Protein AF-A0A9Q0YZG1-F1 (afdb_monomer)

Organism: NCBI:txid2511006

Structure (mmCIF, N/CA/C/O backbone):
data_AF-A0A9Q0YZG1-F1
#
_entry.id   AF-A0A9Q0YZG1-F1
#
loop_
_atom_site.group_PDB
_atom_site.id
_atom_site.type_symbol
_atom_site.label_atom_id
_atom_site.label_alt_id
_atom_site.label_comp_id
_atom_site.label_asym_id
_atom_site.label_entity_id
_atom_site.label_seq_id
_atom_site.pdbx_PDB_ins_code
_atom_site.Cartn_x
_atom_site.Cartn_y
_atom_site.Cartn_z
_atom_site.occupancy
_atom_site.B_iso_or_equiv
_atom_site.auth_seq_id
_atom_site.auth_comp_id
_atom_site.auth_asym_id
_atom_site.auth_atom_id
_atom_site.pdbx_PDB_model_num
ATOM 1 N N . MET A 1 1 ? 17.691 15.930 16.586 1.00 39.94 1 MET A N 1
ATOM 2 C CA . MET A 1 1 ? 16.257 15.666 16.371 1.00 39.94 1 MET A CA 1
ATOM 3 C C . MET A 1 1 ? 16.145 14.183 16.119 1.00 39.94 1 MET A C 1
ATOM 5 O O . MET A 1 1 ? 16.926 13.671 15.333 1.00 39.94 1 MET A O 1
ATOM 9 N N . GLU A 1 2 ? 15.319 13.496 16.896 1.00 42.94 2 GLU A N 1
ATOM 10 C CA . GLU A 1 2 ? 15.080 12.061 16.742 1.00 42.94 2 GLU A CA 1
ATOM 11 C C . GLU A 1 2 ? 14.329 11.874 15.414 1.00 42.94 2 GLU A C 1
ATOM 13 O O . GLU A 1 2 ? 13.278 12.487 15.232 1.00 42.94 2 GLU A O 1
ATOM 18 N N . GLU A 1 3 ? 14.907 11.151 14.449 1.00 45.56 3 GLU A N 1
ATOM 19 C CA . GLU A 1 3 ? 14.252 10.898 13.160 1.00 45.56 3 GLU A CA 1
ATOM 20 C C . GLU A 1 3 ? 12.972 10.094 13.395 1.00 45.56 3 GLU A C 1
ATOM 22 O O . GLU A 1 3 ? 12.996 8.941 13.834 1.00 45.56 3 GLU A O 1
ATOM 27 N N . THR A 1 4 ? 11.830 10.717 13.125 1.00 46.53 4 THR A N 1
ATOM 28 C CA . THR A 1 4 ? 10.542 10.034 13.103 1.00 46.53 4 THR A CA 1
ATOM 29 C C . THR A 1 4 ? 10.491 9.144 11.865 1.00 46.53 4 THR A C 1
ATOM 31 O O . THR A 1 4 ? 10.469 9.640 10.745 1.00 46.53 4 THR A O 1
ATOM 34 N N . ASN A 1 5 ? 10.445 7.823 12.058 1.00 69.62 5 ASN A N 1
ATOM 35 C CA . ASN A 1 5 ? 10.325 6.832 10.975 1.00 69.62 5 ASN A CA 1
ATOM 36 C C . ASN A 1 5 ? 8.893 6.743 10.401 1.00 69.62 5 ASN A C 1
ATOM 38 O O . ASN A 1 5 ? 8.464 5.684 9.960 1.00 69.62 5 ASN A O 1
ATOM 42 N N . TYR A 1 6 ? 8.102 7.810 10.497 1.00 71.19 6 TYR A N 1
ATOM 43 C CA . TYR A 1 6 ? 6.744 7.856 9.971 1.00 71.19 6 TYR A CA 1
ATOM 44 C C . TYR A 1 6 ? 6.333 9.296 9.675 1.00 71.19 6 TYR A C 1
ATOM 46 O O . TYR A 1 6 ? 6.839 10.238 10.289 1.00 71.19 6 TYR A O 1
ATOM 54 N N . GLU A 1 7 ? 5.364 9.437 8.777 1.00 76.44 7 GLU A N 1
ATOM 55 C CA . GLU A 1 7 ? 4.726 10.699 8.425 1.00 76.44 7 GLU A CA 1
ATOM 56 C C . GLU A 1 7 ? 3.204 10.571 8.562 1.00 76.44 7 GLU A C 1
ATOM 58 O O . GLU A 1 7 ? 2.612 9.547 8.213 1.00 76.44 7 GLU A O 1
ATOM 63 N N . LEU A 1 8 ? 2.557 11.605 9.109 1.00 80.62 8 LEU A N 1
ATOM 64 C CA . LEU A 1 8 ? 1.102 11.650 9.233 1.00 80.62 8 LEU A CA 1
ATOM 65 C C . LEU A 1 8 ? 0.487 12.276 7.978 1.00 80.62 8 LEU A C 1
ATOM 67 O O . LEU A 1 8 ? 0.411 13.495 7.864 1.00 80.62 8 LEU A O 1
ATOM 71 N N . VAL A 1 9 ? -0.014 11.428 7.079 1.00 82.31 9 VAL A N 1
ATOM 72 C CA . VAL A 1 9 ? -0.595 11.859 5.792 1.00 82.31 9 VAL A CA 1
ATOM 73 C C . VAL A 1 9 ? -2.001 12.460 5.946 1.00 82.31 9 VAL A C 1
ATOM 75 O O . VAL A 1 9 ? -2.381 13.365 5.209 1.00 82.31 9 VAL A O 1
ATOM 78 N N . LEU A 1 10 ? -2.797 11.968 6.902 1.00 82.81 10 LEU A N 1
ATOM 79 C CA . LEU A 1 10 ? -4.159 12.443 7.154 1.00 82.81 10 LEU A CA 1
ATOM 80 C C . LEU A 1 10 ? -4.519 12.306 8.638 1.00 82.81 10 LEU A C 1
ATOM 82 O O . LEU A 1 10 ? -4.366 11.237 9.224 1.00 82.81 10 LEU A O 1
ATOM 86 N N . SER A 1 11 ? -5.059 13.376 9.230 1.00 83.06 11 SER A N 1
ATOM 87 C CA . SER A 1 11 ? -5.549 13.389 10.613 1.00 83.06 11 SER A CA 1
ATOM 88 C C . SER A 1 11 ? -7.062 13.585 10.666 1.00 83.06 11 SER A C 1
ATOM 90 O O . SER A 1 11 ? -7.599 14.536 10.097 1.00 83.06 11 SER A O 1
ATOM 92 N N . CYS A 1 12 ? -7.757 12.689 11.367 1.00 82.25 12 CYS A N 1
ATOM 93 C CA . CYS A 1 12 ? -9.205 12.747 11.588 1.00 82.25 12 CYS A CA 1
ATOM 94 C C . CYS A 1 12 ? -9.503 12.570 13.087 1.00 82.25 12 CYS A C 1
ATOM 96 O O . CYS A 1 12 ? -9.935 11.497 13.507 1.00 82.25 12 CYS A O 1
ATOM 98 N N . PRO A 1 13 ? -9.250 13.595 13.922 1.00 75.38 13 PRO A N 1
ATOM 99 C CA . PRO A 1 13 ? -9.255 13.463 15.383 1.00 75.38 13 PRO A CA 1
ATOM 100 C C . PRO A 1 13 ? -10.625 13.102 15.971 1.00 75.38 13 PRO A C 1
ATOM 102 O O . PRO A 1 13 ? -10.699 12.488 17.030 1.00 75.38 13 PRO A O 1
ATOM 105 N N . THR A 1 14 ? -11.713 13.456 15.286 1.00 78.00 14 THR A N 1
ATOM 106 C CA . THR A 1 14 ? -13.091 13.129 15.687 1.00 78.00 14 THR A CA 1
ATOM 107 C C . THR A 1 14 ? -13.596 11.812 15.093 1.00 78.00 14 THR A C 1
ATOM 109 O O . THR A 1 14 ? -14.757 11.461 15.289 1.00 78.00 14 THR A O 1
ATOM 112 N N . GLY A 1 15 ? -12.752 11.100 14.340 1.00 80.38 15 GLY A N 1
ATOM 113 C CA . GLY A 1 15 ? -13.159 9.969 13.514 1.00 80.38 15 GLY A CA 1
ATOM 114 C C . GLY A 1 15 ? -14.012 10.382 12.309 1.00 80.38 15 GLY A C 1
ATOM 115 O O . GLY A 1 15 ? -14.400 11.541 12.153 1.00 80.38 15 GLY A O 1
ATOM 116 N N . LEU A 1 16 ? -14.288 9.405 11.445 1.00 82.69 16 LEU A N 1
ATOM 117 C CA . LEU A 1 16 ? -15.159 9.544 10.279 1.00 82.69 16 LEU A CA 1
ATOM 118 C C . LEU A 1 16 ? -16.218 8.444 10.304 1.00 82.69 16 LEU A C 1
ATOM 120 O O . LEU A 1 16 ? -15.912 7.276 10.550 1.00 82.69 16 LEU A O 1
ATOM 124 N N . SER A 1 17 ? -17.461 8.810 10.010 1.00 82.25 17 SER A N 1
ATOM 125 C CA . SER A 1 17 ? -18.525 7.846 9.731 1.00 82.25 17 SER A CA 1
ATOM 126 C C . SER A 1 17 ? -18.356 7.228 8.333 1.00 82.25 17 SER A C 1
ATOM 128 O O . SER A 1 17 ? -17.774 7.864 7.450 1.00 82.25 17 SER A O 1
ATOM 130 N N . PRO A 1 18 ? -18.932 6.039 8.064 1.00 81.12 18 PRO A N 1
ATOM 131 C CA . PRO A 1 18 ? -18.906 5.446 6.725 1.00 81.12 18 PRO A CA 1
ATOM 132 C C . PRO A 1 18 ? -19.439 6.383 5.628 1.00 81.12 18 PRO A C 1
ATOM 134 O O . PRO A 1 18 ? -18.951 6.369 4.504 1.00 81.12 18 PRO A O 1
ATOM 137 N N . SER A 1 19 ? -20.428 7.231 5.938 1.00 83.00 19 SER A N 1
ATOM 138 C CA . SER A 1 19 ? -20.981 8.203 4.985 1.00 83.00 19 SER A CA 1
ATOM 139 C C . SER A 1 19 ? -20.029 9.342 4.620 1.00 83.00 19 SER A C 1
ATOM 141 O O . SER A 1 19 ? -20.219 9.951 3.571 1.00 83.00 19 SER A O 1
ATOM 143 N N . GLN A 1 20 ? -19.034 9.615 5.466 1.00 83.69 20 GLN A N 1
ATOM 144 C CA . GLN A 1 20 ? -18.012 10.649 5.275 1.00 83.69 20 GLN A CA 1
ATOM 145 C C . GLN A 1 20 ? -16.774 10.124 4.541 1.00 83.69 20 GLN A C 1
ATOM 147 O O . GLN A 1 20 ? -15.801 10.855 4.380 1.00 83.69 20 GLN A O 1
ATOM 152 N N . VAL A 1 21 ? -16.786 8.859 4.115 1.00 87.00 21 VAL A N 1
ATOM 153 C CA . VAL A 1 21 ? -15.692 8.249 3.363 1.00 87.00 21 VAL A CA 1
ATOM 154 C C . VAL A 1 21 ? -16.221 7.768 2.020 1.00 87.00 21 VAL A C 1
ATOM 156 O O . VAL A 1 21 ? -17.280 7.151 1.906 1.00 87.00 21 VAL A O 1
ATOM 159 N N . SER A 1 22 ? -15.472 8.068 0.972 1.00 89.31 22 SER A N 1
ATOM 160 C CA . SER A 1 22 ? -15.696 7.548 -0.372 1.00 89.31 22 SER A CA 1
ATOM 161 C C . SER A 1 22 ? -14.386 7.053 -0.953 1.00 89.31 22 SER A C 1
ATOM 163 O O . SER A 1 22 ? -13.316 7.424 -0.475 1.00 89.31 22 SER A O 1
ATOM 165 N N . VAL A 1 23 ? -14.482 6.223 -1.981 1.00 90.06 23 VAL A N 1
ATOM 166 C CA . VAL A 1 23 ? -13.331 5.667 -2.681 1.00 90.06 23 VAL A CA 1
ATOM 167 C C . VAL A 1 23 ? -13.497 5.952 -4.167 1.00 90.06 23 VAL A C 1
ATOM 169 O O . VAL A 1 23 ? -14.570 5.704 -4.718 1.00 90.06 23 VAL A O 1
ATOM 172 N N . VAL A 1 24 ? -12.441 6.447 -4.803 1.00 93.81 24 VAL A N 1
ATOM 173 C CA . VAL A 1 24 ? -12.252 6.357 -6.252 1.00 93.81 24 VAL A CA 1
ATOM 174 C C . VAL A 1 24 ? -11.249 5.240 -6.486 1.00 93.81 24 VAL A C 1
ATOM 176 O O . VAL A 1 24 ? -10.141 5.286 -5.960 1.00 93.81 24 VAL A O 1
ATOM 179 N N . PHE A 1 25 ? -11.662 4.226 -7.235 1.00 94.12 25 PHE A N 1
ATOM 180 C CA . PHE A 1 25 ? -10.833 3.081 -7.580 1.00 94.12 25 PHE A CA 1
ATOM 181 C C . PHE A 1 25 ? -10.623 3.082 -9.090 1.00 94.12 25 PHE A C 1
ATOM 183 O O . PHE A 1 25 ? -11.586 2.893 -9.831 1.00 94.12 25 PHE A O 1
ATOM 190 N N . ASP A 1 26 ? -9.405 3.392 -9.531 1.00 94.56 26 ASP A N 1
ATOM 191 C CA . ASP A 1 26 ? -9.121 3.676 -10.939 1.00 94.56 26 ASP A CA 1
ATOM 192 C C . ASP A 1 26 ? -7.664 3.325 -11.309 1.00 94.56 26 ASP A C 1
ATOM 194 O O . ASP A 1 26 ? -6.769 3.530 -10.480 1.00 94.56 26 ASP A O 1
ATOM 198 N N . PRO A 1 27 ? -7.392 2.847 -12.543 1.00 95.44 27 PRO A N 1
ATOM 199 C CA . PRO A 1 27 ? -6.036 2.533 -12.999 1.00 95.44 27 PRO A CA 1
ATOM 200 C C . PRO A 1 27 ? -5.057 3.708 -12.950 1.00 95.44 27 PRO A C 1
ATOM 202 O O . PRO A 1 27 ? -3.850 3.493 -12.876 1.00 95.44 27 PRO A O 1
ATOM 205 N N . SER A 1 28 ? -5.536 4.955 -12.991 1.00 95.31 28 SER A N 1
ATOM 206 C CA . SER A 1 28 ? -4.683 6.146 -12.864 1.00 95.31 28 SER A CA 1
ATOM 207 C C . SER A 1 28 ? -3.967 6.242 -11.513 1.00 95.31 28 SER A C 1
ATOM 209 O O . SER A 1 28 ? -2.971 6.956 -11.404 1.00 95.31 28 SER A O 1
ATOM 211 N N . TYR A 1 29 ? -4.428 5.494 -10.506 1.00 95.06 29 TYR A N 1
ATOM 212 C CA . TYR A 1 29 ? -3.801 5.386 -9.190 1.00 95.06 29 TYR A CA 1
ATOM 213 C C . TYR A 1 29 ? -2.920 4.136 -9.034 1.00 95.06 29 TYR A C 1
ATOM 215 O O . TYR A 1 29 ? -2.393 3.888 -7.942 1.00 95.06 29 TYR A O 1
ATOM 223 N N . ASP A 1 30 ? -2.732 3.347 -10.095 1.00 97.06 30 ASP A N 1
ATOM 224 C CA . ASP A 1 30 ? -1.799 2.220 -10.107 1.00 97.06 30 ASP A CA 1
ATOM 225 C C . ASP A 1 30 ? -0.339 2.704 -10.105 1.00 97.06 30 ASP A C 1
ATOM 227 O O . ASP A 1 30 ? -0.026 3.885 -10.269 1.00 97.06 30 ASP A O 1
ATOM 231 N N . ARG A 1 31 ? 0.589 1.771 -9.876 1.00 96.75 31 ARG A N 1
ATOM 232 C CA . ARG A 1 31 ? 2.025 2.056 -9.942 1.00 96.75 31 ARG A CA 1
ATOM 233 C C . ARG A 1 31 ? 2.437 2.361 -11.383 1.00 96.75 31 ARG A C 1
ATOM 235 O O . ARG A 1 31 ? 2.109 1.608 -12.297 1.00 96.75 31 ARG A O 1
ATOM 242 N N . ILE A 1 32 ? 3.266 3.384 -11.559 1.00 97.56 32 ILE A N 1
ATOM 243 C CA . ILE A 1 32 ? 3.931 3.677 -12.830 1.00 97.56 32 ILE A CA 1
ATOM 244 C C . ILE A 1 32 ? 5.245 2.892 -12.880 1.00 97.56 32 ILE A C 1
ATOM 246 O O . ILE A 1 32 ? 6.077 3.030 -11.985 1.00 97.56 32 ILE A O 1
ATOM 250 N N . ALA A 1 33 ? 5.459 2.083 -13.919 1.00 97.62 33 ALA A N 1
ATOM 251 C CA . ALA A 1 33 ? 6.727 1.371 -14.106 1.00 97.62 33 ALA A CA 1
ATOM 252 C C . ALA A 1 33 ? 7.921 2.342 -14.111 1.00 97.62 33 ALA A C 1
ATOM 254 O O . ALA A 1 33 ? 7.826 3.459 -14.626 1.00 97.62 33 ALA A O 1
ATOM 255 N N . HIS A 1 34 ? 9.034 1.933 -13.508 1.00 97.75 34 HIS A N 1
ATOM 256 C CA . HIS A 1 34 ? 10.232 2.754 -13.472 1.00 97.75 34 HIS A CA 1
ATOM 257 C C . HIS A 1 34 ? 10.877 2.814 -14.875 1.00 97.75 34 HIS A C 1
ATOM 259 O O . HIS A 1 34 ? 10.917 1.795 -15.567 1.00 97.75 34 HIS A O 1
ATOM 265 N N . PRO A 1 35 ? 11.381 3.977 -15.334 1.00 97.25 35 PRO A N 1
ATOM 266 C CA . PRO A 1 35 ? 11.964 4.109 -16.676 1.00 97.25 35 PRO A CA 1
ATOM 267 C C . PRO A 1 35 ? 13.295 3.357 -16.858 1.00 97.25 35 PRO A C 1
ATOM 269 O O . PRO A 1 35 ? 13.635 2.976 -17.976 1.00 97.25 35 PRO A O 1
ATOM 272 N N . ASP A 1 36 ? 14.054 3.147 -15.779 1.00 97.50 36 ASP A N 1
ATOM 273 C CA . ASP A 1 36 ? 15.231 2.267 -15.778 1.00 97.50 36 ASP A CA 1
ATOM 274 C C . ASP A 1 36 ? 14.792 0.795 -15.813 1.00 97.50 36 ASP A C 1
ATOM 276 O O . ASP A 1 36 ? 14.255 0.271 -14.834 1.00 97.50 36 ASP A O 1
ATOM 280 N N . ILE A 1 37 ? 15.043 0.146 -16.952 1.00 97.38 37 ILE A N 1
ATOM 281 C CA . ILE A 1 37 ? 14.668 -1.242 -17.233 1.00 97.38 37 ILE A CA 1
ATOM 282 C C . ILE A 1 37 ? 15.398 -2.224 -16.310 1.00 97.38 37 ILE A C 1
ATOM 284 O O . ILE A 1 37 ? 14.809 -3.228 -15.916 1.00 97.38 37 ILE A O 1
ATOM 288 N N . GLU A 1 38 ? 16.658 -1.964 -15.948 1.00 97.38 38 GLU A N 1
ATOM 289 C CA . GLU A 1 38 ? 17.410 -2.855 -15.057 1.00 97.38 38 GLU A CA 1
ATOM 290 C C . GLU A 1 38 ? 16.817 -2.812 -13.647 1.00 97.38 38 GLU A C 1
ATOM 292 O O . GLU A 1 38 ? 16.583 -3.854 -13.027 1.00 97.38 38 GLU A O 1
ATOM 297 N N . LEU A 1 39 ? 16.485 -1.610 -13.167 1.00 96.88 39 LEU A N 1
ATOM 298 C CA . LEU A 1 39 ? 15.828 -1.443 -11.875 1.00 96.88 39 LEU A CA 1
ATOM 299 C C . LEU A 1 39 ? 14.428 -2.074 -11.865 1.00 96.88 39 LEU A C 1
ATOM 301 O O . LEU A 1 39 ? 14.073 -2.763 -10.909 1.00 96.88 39 LEU A O 1
ATOM 305 N N . GLU A 1 40 ? 13.647 -1.897 -12.927 1.00 97.88 40 GLU A N 1
ATOM 306 C CA . GLU A 1 40 ? 12.314 -2.494 -13.052 1.00 97.88 40 GLU A CA 1
ATOM 307 C C . GLU A 1 40 ? 12.381 -4.034 -13.116 1.00 97.88 40 GLU A C 1
ATOM 309 O O . GLU A 1 40 ? 11.617 -4.723 -12.435 1.00 97.88 40 GLU A O 1
ATOM 314 N N . ASN A 1 41 ? 13.350 -4.596 -13.847 1.00 97.62 41 ASN A N 1
ATOM 315 C CA . ASN A 1 41 ? 13.578 -6.043 -13.909 1.00 97.62 41 ASN A CA 1
ATOM 316 C C . ASN A 1 41 ? 13.967 -6.634 -12.546 1.00 97.62 41 ASN A C 1
ATOM 318 O O . ASN A 1 41 ? 13.565 -7.762 -12.236 1.00 97.62 41 ASN A O 1
ATOM 322 N N . SER A 1 42 ? 14.653 -5.859 -11.695 1.00 97.19 42 SER A N 1
ATOM 323 C CA . SER A 1 42 ? 15.050 -6.298 -10.350 1.00 97.19 42 SER A CA 1
ATOM 324 C C . SER A 1 42 ? 13.865 -6.711 -9.464 1.00 97.19 42 SER A C 1
ATOM 326 O O . SER A 1 42 ? 14.029 -7.551 -8.578 1.00 97.19 42 SER A O 1
ATOM 328 N N . ILE A 1 43 ? 12.649 -6.206 -9.730 1.00 97.12 43 ILE A N 1
ATOM 329 C CA . ILE A 1 43 ? 11.420 -6.622 -9.031 1.00 97.12 43 ILE A CA 1
ATOM 330 C C . ILE A 1 43 ? 11.215 -8.135 -9.177 1.00 97.12 43 ILE A C 1
ATOM 332 O O . ILE A 1 43 ? 10.909 -8.830 -8.204 1.00 97.12 43 ILE A O 1
ATOM 336 N N . SER A 1 44 ? 11.401 -8.648 -10.395 1.00 96.75 44 SER A N 1
ATOM 337 C CA . SER A 1 44 ? 11.253 -10.070 -10.704 1.00 96.75 44 SER A CA 1
ATOM 338 C C . SER A 1 44 ? 12.357 -10.898 -10.064 1.00 96.75 44 SER A C 1
ATOM 340 O O . SER A 1 44 ? 12.075 -11.898 -9.410 1.00 96.75 44 SER A O 1
ATOM 342 N N . GLU A 1 45 ? 13.599 -10.437 -10.183 1.00 96.31 45 GLU A N 1
ATOM 343 C CA . GLU A 1 45 ? 14.771 -11.137 -9.657 1.00 96.31 45 GLU A CA 1
ATOM 344 C C . GLU A 1 45 ? 14.711 -11.294 -8.133 1.00 96.31 45 GLU A C 1
ATOM 346 O O . GLU A 1 45 ? 14.955 -12.381 -7.605 1.00 96.31 45 GLU A O 1
ATOM 351 N N . ILE A 1 46 ? 14.342 -10.231 -7.409 1.00 94.50 46 ILE A N 1
ATOM 352 C CA . ILE A 1 46 ? 14.209 -10.267 -5.947 1.00 94.50 46 ILE A CA 1
ATOM 353 C C . ILE A 1 46 ? 13.089 -11.214 -5.530 1.00 94.50 46 ILE A C 1
ATOM 355 O O . ILE A 1 46 ? 13.257 -11.978 -4.575 1.00 94.50 46 ILE A O 1
ATOM 359 N N . TRP A 1 47 ? 11.950 -11.174 -6.223 1.00 94.25 47 TRP A N 1
ATOM 360 C CA . TRP A 1 47 ? 10.840 -12.075 -5.939 1.00 94.25 47 TRP A CA 1
ATOM 361 C C . TRP A 1 47 ? 11.252 -13.540 -6.097 1.00 94.25 47 TRP A C 1
ATOM 363 O O . TRP A 1 47 ? 11.077 -14.328 -5.165 1.00 94.25 47 TRP A O 1
ATOM 373 N N . ASP A 1 48 ? 11.877 -13.886 -7.223 1.00 94.62 48 ASP A N 1
ATOM 374 C CA . ASP A 1 48 ? 12.302 -15.254 -7.520 1.00 94.62 48 ASP A CA 1
ATOM 375 C C . ASP A 1 48 ? 13.315 -15.759 -6.480 1.00 94.62 48 ASP A C 1
ATOM 377 O O . ASP A 1 48 ? 13.192 -16.877 -5.971 1.00 94.62 48 ASP A O 1
ATOM 381 N N . GLN A 1 49 ? 14.260 -14.909 -6.065 1.00 92.88 49 GLN A N 1
ATOM 382 C CA . GLN A 1 49 ? 15.196 -15.224 -4.982 1.00 92.88 49 GLN A CA 1
ATOM 383 C C . GLN A 1 49 ? 14.496 -15.472 -3.636 1.00 92.88 49 GLN A C 1
ATOM 385 O O . GLN A 1 49 ? 14.942 -16.322 -2.858 1.00 92.88 49 GLN A O 1
ATOM 390 N N . ARG A 1 50 ? 13.424 -14.734 -3.315 1.00 89.12 50 ARG A N 1
ATOM 391 C CA . ARG A 1 50 ? 12.681 -14.929 -2.058 1.00 89.12 50 ARG A CA 1
ATOM 392 C C . ARG A 1 50 ? 11.842 -16.199 -2.077 1.00 89.12 50 ARG A C 1
ATOM 394 O O . ARG A 1 50 ? 11.870 -16.929 -1.088 1.00 89.12 50 ARG A O 1
ATOM 401 N N . VAL A 1 51 ? 11.169 -16.497 -3.187 1.00 89.81 51 VAL A N 1
ATOM 402 C CA . VAL A 1 51 ? 10.381 -17.731 -3.345 1.00 89.81 51 VAL A CA 1
ATOM 403 C C . VAL A 1 51 ? 11.278 -18.970 -3.249 1.00 89.81 51 VAL A C 1
ATOM 405 O O . VAL A 1 51 ? 10.909 -19.937 -2.588 1.00 89.81 51 VAL A O 1
ATOM 408 N N . GLN A 1 52 ? 12.499 -18.926 -3.797 1.00 89.94 52 GLN A N 1
ATOM 409 C CA . GLN A 1 52 ? 13.477 -20.015 -3.642 1.00 89.94 52 GLN A CA 1
ATOM 410 C C . GLN A 1 52 ? 13.872 -20.274 -2.179 1.00 89.94 52 GLN A C 1
ATOM 412 O O . GLN A 1 52 ? 14.132 -21.416 -1.803 1.00 89.94 52 GLN A O 1
ATOM 417 N N . LYS A 1 53 ? 13.922 -19.230 -1.342 1.00 87.69 53 LYS A N 1
ATOM 418 C CA . LYS A 1 53 ? 14.273 -19.341 0.085 1.00 87.69 53 LYS A CA 1
ATOM 419 C C . LYS A 1 53 ? 13.084 -19.706 0.968 1.00 87.69 53 LYS A C 1
ATOM 421 O O . LYS A 1 53 ? 13.284 -20.265 2.043 1.00 87.69 53 LYS A O 1
ATOM 426 N N . ASN A 1 54 ? 11.867 -19.371 0.548 1.00 83.25 54 ASN A N 1
ATOM 427 C CA . ASN A 1 54 ? 10.654 -19.635 1.304 1.00 83.25 54 ASN A CA 1
ATOM 428 C C . ASN A 1 54 ? 9.524 -20.124 0.388 1.00 83.25 54 ASN A C 1
ATOM 430 O O . ASN A 1 54 ? 8.768 -19.330 -0.169 1.00 83.25 54 ASN A O 1
ATOM 434 N N . ALA A 1 55 ? 9.374 -21.447 0.307 1.00 84.19 55 ALA A N 1
ATOM 435 C CA . ALA A 1 55 ? 8.384 -22.101 -0.544 1.00 84.19 55 ALA A CA 1
ATOM 436 C C . ALA A 1 55 ? 6.918 -21.846 -0.136 1.00 84.19 55 ALA A C 1
ATOM 438 O O . ALA A 1 55 ? 6.022 -22.148 -0.917 1.00 84.19 55 ALA A O 1
ATOM 439 N N . SER A 1 56 ? 6.649 -21.310 1.063 1.00 84.19 56 SER A N 1
ATOM 440 C CA . SER A 1 56 ? 5.285 -20.934 1.470 1.00 84.19 56 SER A CA 1
ATOM 441 C C . SER A 1 56 ? 4.890 -19.519 1.038 1.00 84.19 56 SER A C 1
ATOM 443 O O . SER A 1 56 ? 3.751 -19.110 1.252 1.00 84.19 56 SER A O 1
ATOM 445 N N . MET A 1 57 ? 5.813 -18.761 0.439 1.00 83.88 57 MET A N 1
ATOM 446 C CA . MET A 1 57 ? 5.541 -17.420 -0.061 1.00 83.88 57 MET A CA 1
ATOM 447 C C . MET A 1 57 ? 4.689 -17.487 -1.334 1.00 83.88 57 MET A C 1
ATOM 449 O O . MET A 1 57 ? 5.036 -18.177 -2.289 1.00 83.88 57 MET A O 1
ATOM 453 N N . PHE A 1 58 ? 3.593 -16.733 -1.362 1.00 89.12 58 PHE A N 1
ATOM 454 C CA . PHE A 1 58 ? 2.707 -16.606 -2.517 1.00 89.12 58 PHE A CA 1
ATOM 455 C C . PHE A 1 58 ? 2.442 -15.129 -2.817 1.00 89.12 58 PHE A C 1
ATOM 457 O O . PHE A 1 58 ? 2.562 -14.276 -1.937 1.00 89.12 58 PHE A O 1
ATOM 464 N N . ASN A 1 59 ? 2.112 -14.819 -4.071 1.00 93.12 59 ASN A N 1
ATOM 465 C CA . ASN A 1 59 ? 1.706 -13.471 -4.456 1.00 93.12 59 ASN A CA 1
ATOM 466 C C . ASN A 1 59 ? 0.211 -13.272 -4.173 1.00 93.12 59 ASN A C 1
ATOM 468 O O . ASN A 1 59 ? -0.580 -14.181 -4.413 1.00 93.12 59 ASN A O 1
ATOM 472 N N . GLY A 1 60 ? -0.174 -12.081 -3.718 1.00 92.50 60 GLY A N 1
ATOM 473 C CA . GLY A 1 60 ? -1.567 -11.712 -3.466 1.00 92.50 60 GLY A CA 1
ATOM 474 C C . GLY A 1 60 ? -1.813 -10.255 -3.836 1.00 92.50 60 GLY A C 1
ATOM 475 O O . GLY A 1 60 ? -0.954 -9.403 -3.591 1.00 92.50 60 GLY A O 1
ATOM 476 N N . LYS A 1 61 ? -2.974 -9.967 -4.433 1.00 94.75 61 LYS A N 1
ATOM 477 C CA . LYS A 1 61 ? -3.357 -8.603 -4.823 1.00 94.75 61 LYS A CA 1
ATOM 478 C C . LYS A 1 61 ? -3.638 -7.744 -3.601 1.00 94.75 61 LYS A C 1
ATOM 480 O O . LYS A 1 61 ? -4.147 -8.227 -2.592 1.00 94.75 61 LYS A O 1
ATOM 485 N N . LYS A 1 62 ? -3.345 -6.454 -3.719 1.00 94.62 62 LYS A N 1
ATOM 486 C CA . LYS A 1 62 ? -3.533 -5.446 -2.676 1.00 94.62 62 LYS A CA 1
ATOM 487 C C . LYS A 1 62 ? -4.068 -4.162 -3.298 1.00 94.62 62 LYS A C 1
ATOM 489 O O . LYS A 1 62 ? -3.830 -3.884 -4.473 1.00 94.62 62 LYS A O 1
ATOM 494 N N . PHE A 1 63 ? -4.773 -3.368 -2.504 1.00 95.00 63 PHE A N 1
ATOM 495 C CA . PHE A 1 63 ? -5.069 -1.991 -2.888 1.00 95.00 63 PHE A CA 1
ATOM 496 C C . PHE A 1 63 ? -3.788 -1.166 -2.816 1.00 95.00 63 PHE A C 1
ATOM 498 O O . PHE A 1 63 ? -3.058 -1.262 -1.832 1.00 95.00 63 PHE A O 1
ATOM 505 N N . ARG A 1 64 ? -3.517 -0.353 -3.833 1.00 95.06 64 ARG A N 1
ATOM 506 C CA . ARG A 1 64 ? -2.467 0.667 -3.797 1.00 95.06 64 ARG A CA 1
ATOM 507 C C . ARG A 1 64 ? -3.055 1.961 -3.260 1.00 95.06 64 ARG A C 1
ATOM 509 O O . ARG A 1 64 ? -4.099 2.397 -3.737 1.00 95.06 64 ARG A O 1
ATOM 516 N N . TYR A 1 65 ? -2.384 2.596 -2.308 1.00 93.38 65 TYR A N 1
ATOM 517 C CA . TYR A 1 65 ? -2.746 3.946 -1.895 1.00 93.38 65 TYR A CA 1
ATOM 518 C C . TYR A 1 65 ? -2.265 4.959 -2.943 1.00 93.38 65 TYR A C 1
ATOM 520 O O . TYR A 1 65 ? -1.064 5.145 -3.128 1.00 93.38 65 TYR A O 1
ATOM 528 N N . GLY A 1 66 ? -3.211 5.593 -3.635 1.00 89.81 66 GLY A N 1
ATOM 529 C CA . GLY A 1 66 ? -2.977 6.620 -4.654 1.00 89.81 66 GLY A CA 1
ATOM 530 C C . GLY A 1 66 ? -3.280 8.043 -4.183 1.00 89.81 66 GLY A C 1
ATOM 531 O O . GLY A 1 66 ? -3.322 8.954 -5.004 1.00 89.81 66 GLY A O 1
ATOM 532 N N . GLY A 1 67 ? -3.509 8.237 -2.881 1.00 89.50 67 GLY A N 1
ATOM 533 C CA . GLY A 1 67 ? -3.753 9.541 -2.270 1.00 89.50 67 GLY A CA 1
ATOM 534 C C . GLY A 1 67 ? -5.166 9.729 -1.747 1.00 89.50 67 GLY A C 1
ATOM 535 O O . GLY A 1 67 ? -5.928 8.777 -1.562 1.00 89.50 67 GLY A O 1
ATOM 536 N N . HIS A 1 68 ? -5.504 10.978 -1.445 1.00 91.00 68 HIS A N 1
ATOM 537 C CA . HIS A 1 68 ? -6.826 11.338 -0.959 1.00 91.00 68 HIS A CA 1
ATOM 538 C C . HIS A 1 68 ? -7.172 12.796 -1.274 1.00 91.00 68 HIS A C 1
ATOM 540 O O . HIS A 1 68 ? -6.291 13.627 -1.477 1.00 91.00 68 HIS A O 1
ATOM 546 N N . THR A 1 69 ? -8.465 13.106 -1.254 1.00 90.94 69 THR A N 1
ATOM 547 C CA . THR A 1 69 ? -8.995 14.471 -1.323 1.00 90.94 69 THR A CA 1
ATOM 548 C C . THR A 1 69 ? -9.863 14.751 -0.104 1.00 90.94 69 THR A C 1
ATOM 550 O O . THR A 1 69 ? -10.663 13.909 0.311 1.00 90.94 69 THR A O 1
ATOM 553 N N . LEU A 1 70 ? -9.730 15.955 0.453 1.00 87.88 70 LEU A N 1
ATOM 554 C CA . LEU A 1 70 ? -10.577 16.454 1.532 1.00 87.88 70 LEU A CA 1
ATOM 555 C C . LEU A 1 70 ? -11.625 17.413 0.976 1.00 87.88 70 LEU A C 1
ATOM 557 O O . LEU A 1 70 ? -11.297 18.488 0.476 1.00 87.88 70 LEU A O 1
ATOM 561 N N . CYS A 1 71 ? -12.896 17.048 1.110 1.00 81.06 71 CYS A N 1
ATOM 562 C CA . CYS A 1 71 ? -14.015 17.921 0.790 1.00 81.06 71 CYS A CA 1
ATOM 563 C C . CYS A 1 71 ? -14.595 18.480 2.092 1.00 81.06 71 CYS A C 1
ATOM 565 O O . CYS A 1 71 ? -15.017 17.727 2.971 1.00 81.06 71 CYS A O 1
ATOM 567 N N . LYS A 1 72 ? -14.640 19.808 2.212 1.00 75.56 72 LYS A N 1
ATOM 568 C CA . LYS A 1 72 ? -15.414 20.489 3.256 1.00 75.56 72 LYS A CA 1
ATOM 569 C C . LYS A 1 72 ? -16.783 20.821 2.685 1.00 75.56 72 LYS A C 1
ATOM 571 O O . LYS A 1 72 ? -16.859 21.434 1.620 1.00 75.56 72 LYS A O 1
ATOM 576 N N . ARG A 1 73 ? -17.860 20.420 3.360 1.00 62.84 73 ARG A N 1
ATOM 577 C CA . ARG A 1 73 ? -19.196 20.890 2.984 1.00 62.84 73 ARG A CA 1
ATOM 578 C C . ARG A 1 73 ? -19.351 22.334 3.460 1.00 62.84 73 ARG A C 1
ATOM 580 O O . ARG A 1 73 ? -19.098 22.626 4.625 1.00 62.84 73 ARG A O 1
ATOM 587 N N . ASP A 1 74 ? -19.722 23.231 2.552 1.00 57.72 74 ASP A N 1
ATOM 588 C CA . ASP A 1 74 ? -19.842 24.657 2.861 1.00 57.72 74 ASP A CA 1
ATOM 589 C C . ASP A 1 74 ? -20.835 24.890 4.015 1.00 57.72 74 ASP A C 1
ATOM 591 O O . ASP A 1 74 ? -21.983 24.444 3.960 1.00 57.72 74 ASP A O 1
ATOM 595 N N . GLY A 1 75 ? -20.384 25.587 5.063 1.00 55.81 75 GLY A N 1
ATOM 596 C CA . GLY A 1 75 ? -21.235 26.104 6.142 1.00 55.81 75 GLY A CA 1
ATOM 597 C C . GLY A 1 75 ? -21.179 25.397 7.505 1.00 55.81 75 GLY A C 1
ATOM 598 O O . GLY A 1 75 ? -21.709 25.959 8.463 1.00 55.81 75 GLY A O 1
ATOM 599 N N . SER A 1 76 ? -20.521 24.240 7.659 1.00 55.09 76 SER A N 1
ATOM 600 C CA . SER A 1 76 ? -20.322 23.602 8.975 1.00 55.09 76 SER A CA 1
ATOM 601 C C . SER A 1 76 ? -18.846 23.255 9.216 1.00 55.09 76 SER A C 1
ATOM 603 O O . SER A 1 76 ? -18.161 22.697 8.366 1.00 55.09 76 SER A O 1
ATOM 605 N N . GLN A 1 77 ? -18.323 23.587 10.401 1.00 55.25 77 GLN A N 1
ATOM 606 C CA . GLN A 1 77 ? -16.941 23.274 10.813 1.00 55.25 77 GLN A CA 1
ATOM 607 C C . GLN A 1 77 ? -16.720 21.769 11.098 1.00 55.25 77 GLN A C 1
ATOM 609 O O . GLN A 1 77 ? -15.640 21.387 11.541 1.00 55.25 77 GLN A O 1
ATOM 614 N N . GLN A 1 78 ? -17.736 20.918 10.898 1.00 55.75 78 GLN A N 1
ATOM 615 C CA . GLN A 1 78 ? -17.751 19.521 11.354 1.00 55.75 78 GLN A CA 1
ATOM 616 C C . GLN A 1 78 ? -18.041 18.480 10.262 1.00 55.75 78 GLN A C 1
ATOM 618 O O . GLN A 1 78 ? -17.851 17.293 10.521 1.00 55.75 78 GLN A O 1
ATOM 623 N N . ASP A 1 79 ? -18.401 18.876 9.037 1.00 67.25 79 ASP A N 1
ATOM 624 C CA . ASP A 1 79 ? -18.660 17.924 7.948 1.00 67.25 79 ASP A CA 1
ATOM 625 C C . ASP A 1 79 ? -17.466 17.817 6.992 1.00 67.25 79 ASP A C 1
ATOM 627 O O . ASP A 1 79 ? -17.448 18.384 5.893 1.00 67.25 79 ASP A O 1
ATOM 631 N N . PHE A 1 80 ? -16.450 17.067 7.424 1.00 77.69 80 PHE A N 1
ATOM 632 C CA . PHE A 1 80 ? -15.356 16.631 6.560 1.00 77.69 80 PHE A CA 1
ATOM 633 C C . PH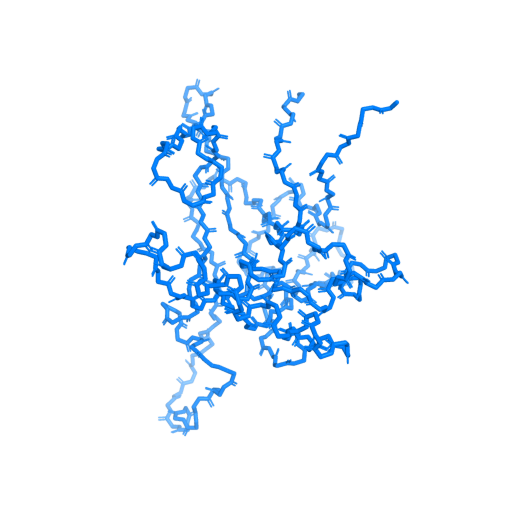E A 1 80 ? -15.747 15.348 5.831 1.00 77.69 80 PHE A C 1
ATOM 635 O O . PHE A 1 80 ? -16.237 14.399 6.444 1.00 77.69 80 PHE A O 1
ATOM 642 N N . HIS A 1 81 ? -15.505 15.321 4.524 1.00 86.25 81 HIS A N 1
ATOM 643 C CA . HIS A 1 81 ? -15.642 14.134 3.692 1.00 86.25 81 HIS A CA 1
ATOM 644 C C . HIS A 1 81 ? -14.288 13.790 3.078 1.00 86.25 81 HIS A C 1
ATOM 646 O O . HIS A 1 81 ? -13.630 14.651 2.491 1.00 86.25 81 HIS A O 1
ATOM 652 N N . VAL A 1 82 ? -13.872 12.534 3.216 1.00 87.62 82 VAL A N 1
ATOM 653 C CA . VAL A 1 82 ? -12.605 12.023 2.694 1.00 87.62 82 VAL A CA 1
ATOM 654 C C . VAL A 1 82 ? -12.879 11.147 1.484 1.00 87.62 82 VAL A C 1
ATOM 656 O O . VAL A 1 82 ? -13.634 10.175 1.541 1.00 87.62 82 VAL A O 1
ATOM 659 N N . CYS A 1 83 ? -12.243 11.480 0.370 1.00 91.31 83 CYS A N 1
ATOM 660 C CA . CYS A 1 83 ? -12.207 10.632 -0.807 1.00 91.31 83 CYS A CA 1
ATOM 661 C C . CYS A 1 83 ? -10.840 9.958 -0.889 1.00 91.31 83 CYS A C 1
ATOM 663 O O . CYS A 1 83 ? -9.841 10.647 -1.061 1.00 91.31 83 CYS A O 1
ATOM 665 N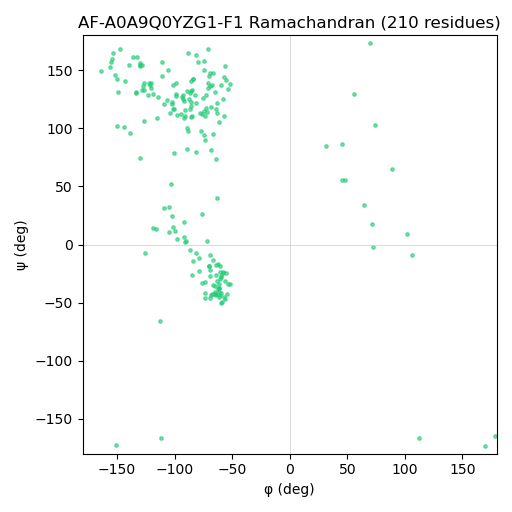 N . LEU A 1 84 ? -10.781 8.639 -0.721 1.00 91.06 84 LEU A N 1
ATOM 666 C CA . LEU A 1 84 ? -9.559 7.857 -0.894 1.00 91.06 84 LEU A CA 1
ATOM 667 C C . LEU A 1 84 ? -9.399 7.490 -2.366 1.00 91.06 84 LEU A C 1
ATOM 669 O O . LEU A 1 84 ? -10.338 7.002 -2.990 1.00 91.06 84 LEU A O 1
ATOM 673 N N . HIS A 1 85 ? -8.209 7.696 -2.909 1.00 93.44 85 HIS A N 1
ATOM 674 C CA . HIS A 1 85 ? -7.866 7.304 -4.266 1.00 93.44 85 HIS A CA 1
ATOM 675 C C . HIS A 1 85 ? -7.071 6.005 -4.207 1.00 93.44 85 HIS A C 1
ATOM 677 O O . HIS A 1 85 ? -5.998 5.962 -3.602 1.00 93.44 85 HIS A O 1
ATOM 683 N N . LEU A 1 86 ? -7.608 4.936 -4.786 1.00 94.00 86 LEU A N 1
ATOM 684 C CA . LEU A 1 86 ? -7.028 3.602 -4.715 1.00 94.00 86 LEU A CA 1
ATOM 685 C C . LEU A 1 86 ? -6.727 3.064 -6.112 1.00 94.00 86 LEU A C 1
ATOM 687 O O . LEU A 1 86 ? -7.542 3.173 -7.025 1.00 94.00 86 LEU A O 1
ATOM 691 N N . GLY A 1 87 ? -5.564 2.438 -6.238 1.00 96.12 87 GLY A N 1
ATOM 692 C CA . GLY A 1 87 ? -5.195 1.606 -7.377 1.00 96.12 87 GLY A CA 1
ATOM 693 C C . GLY A 1 87 ? -5.092 0.135 -6.978 1.00 96.12 87 GLY A C 1
ATOM 694 O O . GLY A 1 87 ? -5.481 -0.275 -5.877 1.00 96.12 87 GLY A O 1
ATOM 695 N N . LEU A 1 88 ? -4.494 -0.659 -7.853 1.00 96.94 88 LEU A N 1
ATOM 696 C CA . LEU A 1 88 ? -4.107 -2.041 -7.629 1.00 96.94 88 LEU A CA 1
ATOM 697 C C . LEU A 1 88 ? -2.590 -2.189 -7.563 1.00 96.94 88 LEU A C 1
ATOM 699 O O . LEU A 1 88 ? -1.813 -1.533 -8.258 1.00 96.94 88 LEU A O 1
ATOM 703 N N . THR A 1 89 ? -2.167 -3.112 -6.713 1.00 96.56 89 THR A N 1
ATOM 704 C CA . THR A 1 89 ? -0.801 -3.616 -6.655 1.00 96.56 89 THR A CA 1
ATOM 705 C C . THR A 1 89 ? -0.821 -5.058 -6.150 1.00 96.56 89 THR A C 1
ATOM 707 O O . THR A 1 89 ? -1.883 -5.672 -6.017 1.00 96.56 89 THR A O 1
ATOM 710 N N . ASP A 1 90 ? 0.343 -5.631 -5.880 1.00 95.62 90 ASP A N 1
ATOM 711 C CA . ASP A 1 90 ? 0.457 -6.971 -5.333 1.00 95.62 90 ASP A CA 1
ATOM 712 C C . ASP A 1 90 ? 1.677 -7.122 -4.418 1.00 95.62 90 ASP A C 1
ATOM 714 O O . ASP A 1 90 ? 2.558 -6.259 -4.331 1.00 95.62 90 ASP A O 1
ATOM 718 N N . TYR A 1 91 ? 1.699 -8.238 -3.694 1.00 92.75 91 TYR A N 1
ATOM 719 C CA . TYR A 1 91 ? 2.754 -8.546 -2.739 1.00 92.75 91 TYR A CA 1
ATOM 720 C C . TYR A 1 91 ? 4.131 -8.655 -3.402 1.00 92.75 91 TYR A C 1
ATOM 722 O O . TYR A 1 91 ? 5.134 -8.195 -2.855 1.00 92.75 91 TYR A O 1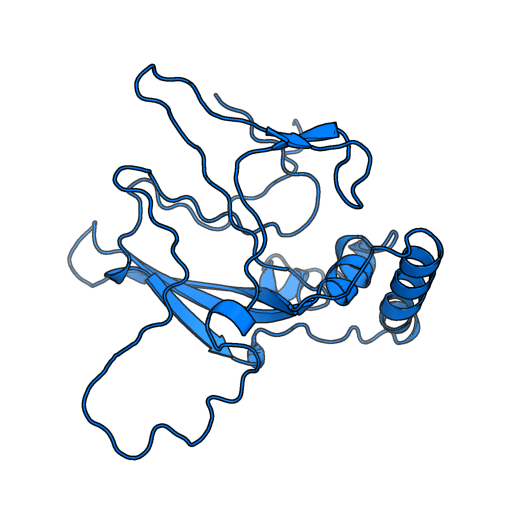
ATOM 730 N N . ARG A 1 92 ? 4.179 -9.212 -4.614 1.00 95.25 92 ARG A N 1
ATOM 731 C CA . ARG A 1 92 ? 5.395 -9.320 -5.419 1.00 95.25 92 ARG A CA 1
ATOM 732 C C . ARG A 1 92 ? 6.010 -7.957 -5.711 1.00 95.25 92 ARG A C 1
ATOM 734 O O . ARG A 1 92 ? 7.207 -7.770 -5.498 1.00 95.25 92 ARG A O 1
ATOM 741 N N . THR A 1 93 ? 5.204 -7.008 -6.172 1.00 96.25 93 THR A N 1
ATOM 742 C CA . THR A 1 93 ? 5.654 -5.648 -6.471 1.00 96.25 93 THR A CA 1
ATOM 743 C C . THR A 1 93 ? 6.131 -4.967 -5.197 1.00 96.25 93 THR A C 1
ATOM 745 O O . THR A 1 93 ? 7.21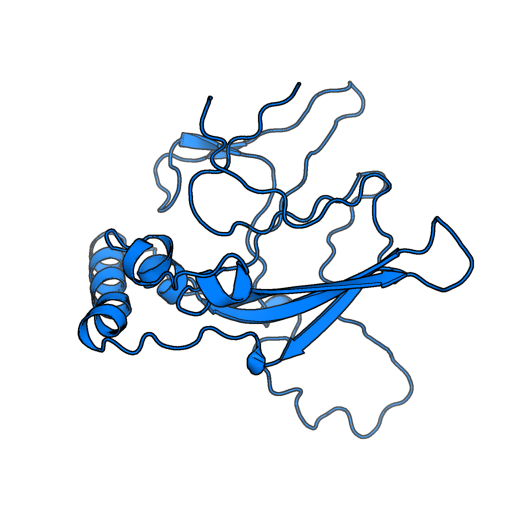1 -4.392 -5.198 1.00 96.25 93 THR A O 1
ATOM 748 N N . PHE A 1 94 ? 5.407 -5.102 -4.081 1.00 94.38 94 PHE A N 1
ATOM 749 C CA . PHE A 1 94 ? 5.838 -4.565 -2.786 1.00 94.38 94 PHE A CA 1
ATOM 750 C C . PHE A 1 94 ? 7.215 -5.088 -2.356 1.00 94.38 94 PHE A C 1
ATOM 752 O O . PHE A 1 94 ? 8.096 -4.306 -1.989 1.00 94.38 94 PHE A O 1
ATOM 759 N N . VAL A 1 95 ? 7.430 -6.399 -2.464 1.00 91.44 95 VAL A N 1
ATOM 760 C CA . VAL A 1 95 ? 8.721 -7.037 -2.185 1.00 91.44 95 VAL A CA 1
ATOM 761 C C . VAL A 1 95 ? 9.830 -6.492 -3.092 1.00 91.44 95 VAL A C 1
ATOM 763 O O . VAL A 1 95 ? 10.940 -6.255 -2.614 1.00 91.44 95 VAL A O 1
ATOM 766 N N . GLY A 1 96 ? 9.537 -6.298 -4.377 1.00 94.31 96 GLY A N 1
ATOM 767 C CA . GLY A 1 96 ? 10.504 -5.858 -5.380 1.00 94.31 96 GLY A CA 1
ATOM 768 C C . GLY A 1 96 ? 10.728 -4.346 -5.465 1.00 94.31 96 GLY A C 1
ATOM 769 O O . GLY A 1 96 ? 11.721 -3.941 -6.062 1.00 94.31 96 GLY A O 1
ATOM 770 N N . THR A 1 97 ? 9.868 -3.515 -4.865 1.00 93.00 97 THR A N 1
ATOM 771 C CA . THR A 1 97 ? 10.034 -2.050 -4.819 1.00 93.00 97 THR A CA 1
ATOM 772 C C . THR A 1 97 ? 10.295 -1.550 -3.402 1.00 93.00 97 THR A C 1
ATOM 774 O O . THR A 1 97 ? 11.386 -1.079 -3.105 1.00 93.00 97 THR A O 1
ATOM 777 N N . ASN A 1 98 ? 9.327 -1.681 -2.492 1.00 91.88 98 ASN A N 1
ATOM 778 C CA . ASN A 1 98 ? 9.378 -1.079 -1.155 1.00 91.88 98 ASN A CA 1
ATOM 779 C C . ASN A 1 98 ? 10.358 -1.813 -0.230 1.00 91.88 98 ASN A C 1
ATOM 781 O O . ASN A 1 98 ? 10.981 -1.194 0.626 1.00 91.88 98 ASN A O 1
ATOM 785 N N . LEU A 1 99 ? 10.510 -3.132 -0.404 1.00 89.06 99 LEU A N 1
ATOM 786 C CA . LEU A 1 99 ? 11.486 -3.942 0.337 1.00 89.06 99 LEU A CA 1
ATOM 787 C C . LEU A 1 99 ? 12.766 -4.232 -0.463 1.00 89.06 99 LEU A C 1
ATOM 789 O O . LEU A 1 99 ? 13.559 -5.093 -0.060 1.00 89.06 99 LEU A O 1
ATOM 793 N N . ASN A 1 100 ? 12.960 -3.551 -1.594 1.00 89.50 100 ASN A N 1
ATOM 794 C CA . ASN A 1 100 ? 14.169 -3.666 -2.396 1.00 89.50 100 ASN A CA 1
ATOM 795 C C . ASN A 1 100 ? 15.352 -3.032 -1.638 1.00 89.50 100 ASN A C 1
ATOM 797 O O . ASN A 1 100 ? 15.209 -1.932 -1.109 1.00 89.50 100 ASN A O 1
ATOM 801 N N . PRO A 1 101 ? 16.545 -3.651 -1.593 1.00 89.31 101 PRO A N 1
ATOM 802 C CA . PRO A 1 101 ? 17.737 -2.994 -1.049 1.00 89.31 101 PRO A CA 1
ATOM 803 C C . PRO A 1 101 ? 18.068 -1.649 -1.716 1.00 89.31 101 PRO A C 1
ATOM 805 O O . PRO A 1 101 ? 18.703 -0.801 -1.100 1.00 89.31 101 PRO A O 1
ATOM 808 N N . LEU A 1 102 ? 17.624 -1.451 -2.960 1.00 92.81 102 LEU A N 1
ATOM 809 C CA . LEU A 1 102 ? 17.747 -0.221 -3.740 1.00 92.81 102 LEU A CA 1
ATOM 810 C C . LEU A 1 102 ? 16.434 0.583 -3.792 1.00 92.81 102 LEU A C 1
ATOM 812 O O . LEU A 1 102 ? 16.231 1.334 -4.742 1.00 92.81 102 LEU A O 1
ATOM 816 N N . TRP A 1 103 ? 15.532 0.424 -2.814 1.00 90.25 103 TRP A N 1
ATOM 817 C CA . TRP A 1 103 ? 14.199 1.053 -2.811 1.00 90.25 103 TRP A CA 1
ATOM 818 C C . TRP A 1 103 ? 14.237 2.572 -3.048 1.00 90.25 103 TRP A C 1
ATOM 820 O O . TRP A 1 103 ? 13.364 3.103 -3.726 1.00 90.25 103 TRP A O 1
ATOM 830 N N . GLU A 1 104 ? 15.273 3.263 -2.563 1.00 91.12 104 GLU A N 1
ATOM 831 C CA . GLU A 1 104 ? 15.456 4.709 -2.748 1.00 91.12 104 GLU A CA 1
ATOM 832 C C . GLU A 1 104 ? 15.561 5.107 -4.224 1.00 91.12 104 GLU A C 1
ATOM 834 O O . GLU A 1 104 ? 15.133 6.194 -4.599 1.00 91.12 104 GLU A O 1
ATOM 839 N N . LYS A 1 105 ? 16.070 4.218 -5.089 1.00 94.69 105 LYS A N 1
ATOM 840 C CA . LYS A 1 105 ? 16.156 4.471 -6.534 1.00 94.69 105 LYS A CA 1
ATOM 841 C C . LYS A 1 105 ? 14.794 4.482 -7.223 1.00 94.69 105 LYS A C 1
ATOM 843 O O . LYS A 1 105 ? 14.695 5.008 -8.320 1.00 94.69 105 LYS A O 1
ATOM 848 N N . PHE A 1 106 ? 13.762 3.915 -6.598 1.00 91.56 106 PHE A N 1
ATOM 849 C CA . PHE A 1 106 ? 12.390 4.010 -7.097 1.00 91.56 106 PHE A CA 1
ATOM 850 C C . PHE A 1 106 ? 11.724 5.340 -6.718 1.00 91.56 106 PHE A C 1
ATOM 852 O O . PHE A 1 106 ? 10.605 5.601 -7.159 1.00 91.56 106 PHE A O 1
ATOM 859 N N . LEU A 1 107 ? 12.362 6.174 -5.889 1.00 92.00 107 LEU A N 1
ATOM 860 C CA . LEU A 1 107 ? 11.800 7.464 -5.512 1.00 92.00 107 LEU A CA 1
ATOM 861 C C . LEU A 1 107 ? 12.112 8.538 -6.552 1.00 92.00 107 LEU A C 1
ATOM 863 O O . LEU A 1 107 ? 13.215 8.620 -7.089 1.00 92.00 107 LEU A O 1
ATOM 867 N N . VAL A 1 108 ? 11.140 9.417 -6.769 1.00 91.38 108 VAL A N 1
ATOM 868 C CA . VAL A 1 108 ? 11.305 10.644 -7.557 1.00 91.38 108 VAL A CA 1
ATOM 869 C C . VAL A 1 108 ? 11.516 11.821 -6.603 1.00 91.38 108 VAL A C 1
ATOM 871 O O . VAL A 1 108 ? 10.828 11.886 -5.584 1.00 91.38 108 VAL A O 1
ATOM 874 N N . PRO A 1 109 ? 12.421 12.775 -6.892 1.00 91.50 109 PRO A N 1
ATOM 875 C CA . PRO A 1 109 ? 12.583 13.971 -6.069 1.00 91.50 109 PRO A CA 1
ATOM 876 C C . PRO A 1 109 ? 11.332 14.860 -6.162 1.00 91.50 109 PRO A C 1
ATOM 878 O O . PRO A 1 109 ? 11.183 15.656 -7.087 1.00 91.50 109 PRO A O 1
ATOM 881 N N . SER A 1 110 ? 10.422 14.689 -5.206 1.00 89.19 110 SER A N 1
ATOM 882 C CA . SER A 1 110 ? 9.161 15.415 -5.080 1.00 89.19 110 SER A CA 1
ATOM 883 C C . SER A 1 110 ? 8.780 15.523 -3.607 1.00 89.19 110 SER A C 1
ATOM 885 O O . SER A 1 110 ? 8.959 14.563 -2.864 1.00 89.19 110 SER A O 1
ATOM 887 N N . GLU A 1 111 ? 8.219 16.663 -3.208 1.00 84.75 111 GLU A N 1
ATOM 888 C CA . GLU A 1 111 ? 7.595 16.844 -1.886 1.00 84.75 111 GLU A CA 1
ATOM 889 C C . GLU A 1 111 ? 6.190 16.221 -1.829 1.00 84.75 111 GLU A C 1
ATOM 891 O O . GLU A 1 111 ? 5.686 15.900 -0.761 1.00 84.75 111 GLU A O 1
ATOM 896 N N . ASP A 1 112 ? 5.542 16.040 -2.985 1.00 84.12 112 ASP A N 1
ATOM 897 C CA . ASP A 1 112 ? 4.300 15.275 -3.076 1.00 84.12 112 ASP A CA 1
ATOM 898 C C . ASP A 1 112 ? 4.626 13.780 -3.034 1.00 84.12 112 ASP A C 1
ATOM 900 O O . ASP A 1 112 ? 5.228 13.244 -3.974 1.00 84.12 112 ASP A O 1
ATOM 904 N N . ASP A 1 113 ? 4.207 13.118 -1.957 1.00 81.81 113 ASP A N 1
ATOM 905 C CA . ASP A 1 113 ? 4.402 11.692 -1.711 1.00 81.81 113 ASP A CA 1
ATOM 906 C C . ASP A 1 113 ? 3.849 10.783 -2.805 1.00 81.81 113 ASP A C 1
ATOM 908 O O . ASP A 1 113 ? 4.419 9.720 -3.076 1.00 81.81 113 ASP A O 1
ATOM 912 N N . LEU A 1 114 ? 2.766 11.192 -3.467 1.00 82.38 114 LEU A N 1
ATOM 913 C CA . LEU A 1 114 ? 2.145 10.410 -4.532 1.00 82.38 114 LEU A CA 1
ATOM 914 C C . LEU A 1 114 ? 3.062 10.335 -5.746 1.00 82.38 114 LEU A C 1
ATOM 916 O O . LEU A 1 114 ? 3.241 9.261 -6.323 1.00 82.38 114 LEU A O 1
ATOM 920 N N . ILE A 1 115 ? 3.683 11.466 -6.083 1.00 87.75 115 ILE A N 1
ATOM 921 C CA . ILE A 1 115 ? 4.669 11.575 -7.160 1.00 87.75 115 ILE A CA 1
ATOM 922 C C . ILE A 1 115 ? 5.979 10.920 -6.723 1.00 87.75 115 ILE A C 1
ATOM 924 O O . ILE A 1 115 ? 6.547 10.115 -7.461 1.00 87.75 115 ILE A O 1
ATOM 928 N N . ARG A 1 116 ? 6.438 11.206 -5.499 1.00 87.75 116 ARG A N 1
ATOM 929 C CA . ARG A 1 116 ? 7.674 10.655 -4.928 1.00 87.75 116 ARG A CA 1
ATOM 930 C C . ARG A 1 116 ? 7.674 9.133 -4.968 1.00 87.75 116 ARG A C 1
ATOM 932 O O . ARG A 1 116 ? 8.678 8.535 -5.340 1.00 87.75 116 ARG A O 1
ATOM 939 N N . CYS A 1 117 ? 6.543 8.512 -4.639 1.00 91.44 117 CYS A N 1
ATOM 940 C CA . CYS A 1 117 ? 6.390 7.063 -4.548 1.00 91.44 117 CYS A CA 1
ATOM 941 C C . CYS A 1 117 ? 5.701 6.434 -5.775 1.00 91.44 117 CYS A C 1
ATOM 943 O O . CYS A 1 117 ? 5.275 5.272 -5.707 1.00 91.44 117 CYS A O 1
ATOM 945 N N . GLN A 1 118 ? 5.589 7.150 -6.901 1.00 92.25 118 GLN A N 1
ATOM 946 C CA . GLN A 1 118 ? 4.842 6.692 -8.082 1.00 92.25 118 GLN A CA 1
ATOM 947 C C . GLN A 1 118 ? 5.364 5.370 -8.673 1.00 92.25 118 GLN A C 1
ATOM 949 O O . GLN A 1 118 ? 4.578 4.595 -9.220 1.00 92.25 118 GLN A O 1
ATOM 954 N N . HIS A 1 119 ? 6.662 5.074 -8.507 1.00 96.12 119 HIS A N 1
ATOM 955 C CA . HIS A 1 119 ? 7.288 3.832 -8.981 1.00 96.12 119 HIS A CA 1
ATOM 956 C C . HIS A 1 119 ? 7.305 2.698 -7.952 1.00 96.12 119 HIS A C 1
ATOM 958 O O . HIS A 1 119 ? 7.881 1.640 -8.208 1.00 96.12 119 HIS A O 1
ATOM 964 N N . THR A 1 120 ? 6.651 2.878 -6.804 1.00 95.06 120 THR A N 1
ATOM 965 C CA . THR A 1 120 ? 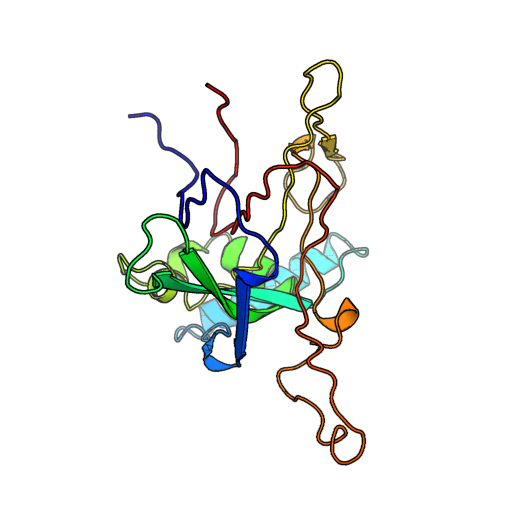6.572 1.867 -5.742 1.00 95.06 120 THR A CA 1
ATOM 966 C C . THR A 1 120 ? 5.154 1.305 -5.591 1.00 95.06 120 THR A C 1
ATOM 968 O O . THR A 1 120 ? 4.162 1.922 -5.994 1.00 95.06 120 THR A O 1
ATOM 971 N N . SER A 1 121 ? 5.055 0.097 -5.030 1.00 93.44 121 SER A N 1
ATOM 972 C CA . SER A 1 121 ? 3.792 -0.622 -4.827 1.00 93.44 121 SER A CA 1
ATOM 973 C C . SER A 1 121 ? 2.811 0.127 -3.925 1.00 93.44 121 SER A C 1
ATOM 975 O O . SER A 1 121 ? 1.634 0.186 -4.262 1.00 93.44 121 SER A O 1
ATOM 977 N N . CYS A 1 122 ? 3.285 0.710 -2.817 1.00 92.31 122 CYS A N 1
ATOM 978 C CA . CYS A 1 122 ? 2.463 1.411 -1.815 1.00 92.31 122 CYS A CA 1
ATOM 979 C C . CYS A 1 122 ? 1.174 0.655 -1.418 1.00 92.31 122 CYS A C 1
ATOM 981 O O . CYS A 1 122 ? 0.079 1.216 -1.549 1.00 92.31 122 CYS A O 1
ATOM 983 N N . PRO A 1 123 ? 1.258 -0.613 -0.964 1.00 92.44 123 PRO A N 1
ATOM 984 C CA . PRO A 1 123 ? 0.069 -1.356 -0.571 1.00 92.44 123 PRO A CA 1
ATOM 985 C C . PRO A 1 123 ? -0.589 -0.703 0.651 1.00 92.44 123 PRO A C 1
ATOM 987 O O . PRO A 1 123 ? 0.065 -0.412 1.652 1.00 92.44 123 PRO A O 1
ATOM 990 N N . LEU A 1 124 ? -1.901 -0.493 0.583 1.00 91.19 124 LEU A N 1
ATOM 991 C CA . LEU A 1 124 ? -2.681 0.061 1.679 1.00 91.19 124 LEU A CA 1
ATOM 992 C C . LEU A 1 124 ? -2.844 -0.987 2.786 1.00 91.19 124 LEU A C 1
ATOM 994 O O . LEU A 1 124 ? -3.456 -2.041 2.589 1.00 91.19 124 LEU A O 1
ATOM 998 N N . GLY A 1 125 ? -2.301 -0.671 3.958 1.00 88.50 125 GLY A N 1
ATOM 999 C CA . GLY A 1 125 ? -2.535 -1.412 5.189 1.00 88.50 125 GLY A CA 1
ATOM 1000 C C . GLY A 1 125 ? -3.763 -0.903 5.940 1.00 88.50 125 GLY A C 1
ATOM 1001 O O . GLY A 1 125 ? -4.272 0.190 5.700 1.00 88.50 125 GLY A O 1
ATOM 1002 N N . ASN A 1 126 ? -4.236 -1.703 6.886 1.00 85.31 126 ASN A N 1
ATOM 1003 C CA . ASN A 1 126 ? -5.135 -1.262 7.937 1.00 85.31 126 ASN A CA 1
ATOM 1004 C C . ASN A 1 126 ? -4.583 -1.683 9.304 1.00 85.31 126 ASN A C 1
ATOM 1006 O O . ASN A 1 126 ? -3.822 -2.643 9.434 1.00 85.31 126 ASN A O 1
ATOM 1010 N N . GLY A 1 127 ? -4.967 -0.942 10.334 1.00 87.12 127 GLY A N 1
ATOM 1011 C CA . GLY A 1 127 ? -4.578 -1.214 11.707 1.00 87.12 127 GLY A CA 1
ATOM 1012 C C . GLY A 1 127 ? -5.587 -0.608 12.665 1.00 87.12 127 GLY A C 1
ATOM 1013 O O . GLY A 1 127 ? -6.262 0.363 12.329 1.00 87.12 127 GLY A O 1
ATOM 1014 N N . ALA A 1 128 ? -5.705 -1.192 13.849 1.00 85.19 128 ALA A N 1
ATOM 1015 C CA . ALA A 1 128 ? -6.615 -0.729 14.881 1.00 85.19 128 ALA A CA 1
ATOM 1016 C C . ALA A 1 128 ? -5.903 -0.662 16.229 1.00 85.19 128 ALA A C 1
ATOM 1018 O O . ALA A 1 128 ? -5.283 -1.629 16.669 1.00 85.19 128 ALA A O 1
ATOM 1019 N N . ILE A 1 129 ? -6.053 0.466 16.919 1.00 88.75 129 ILE A N 1
ATOM 1020 C CA . ILE A 1 129 ? -5.722 0.562 18.339 1.00 88.75 129 ILE A CA 1
ATOM 1021 C C . ILE A 1 129 ? -6.956 0.089 19.103 1.00 88.75 129 ILE A C 1
ATOM 1023 O O . ILE A 1 129 ? -7.991 0.754 19.099 1.00 88.75 129 ILE A O 1
ATOM 1027 N N . LEU A 1 130 ? -6.858 -1.085 19.723 1.00 86.31 130 LEU A N 1
ATOM 1028 C CA . LEU A 1 130 ? -7.952 -1.672 20.488 1.00 86.31 130 LEU A CA 1
ATOM 1029 C C . LEU A 1 130 ? -7.755 -1.378 21.978 1.00 86.31 130 LEU A C 1
ATOM 1031 O O . LEU A 1 130 ? -6.832 -1.914 22.593 1.00 86.31 130 LEU A O 1
ATOM 1035 N N . GLU A 1 131 ? -8.632 -0.542 22.537 1.00 92.56 131 GLU A N 1
ATOM 1036 C CA . GLU A 1 131 ? -8.718 -0.284 23.977 1.00 92.56 131 GLU A CA 1
ATOM 1037 C C . GLU A 1 131 ? -9.747 -1.228 24.618 1.00 92.56 131 GLU A C 1
ATOM 1039 O O . GLU A 1 131 ? -10.887 -1.339 24.163 1.00 92.56 131 GLU A O 1
ATOM 1044 N N . THR A 1 132 ? -9.353 -1.918 25.683 1.00 92.12 132 THR A N 1
ATOM 1045 C CA . THR A 1 132 ? -10.245 -2.757 26.489 1.00 92.12 132 THR A CA 1
ATOM 1046 C C . THR A 1 132 ? -11.047 -1.922 27.495 1.00 92.12 132 THR A C 1
ATOM 1048 O O . THR A 1 132 ? -10.684 -0.797 27.839 1.00 92.12 132 THR A O 1
ATOM 1051 N N . SER A 1 133 ? -12.131 -2.480 28.047 1.00 95.69 133 SER A N 1
ATOM 1052 C CA . SER A 1 133 ? -12.943 -1.793 29.067 1.00 95.69 133 SER A CA 1
ATOM 1053 C C . SER A 1 133 ? -12.166 -1.444 30.344 1.00 95.69 133 SER A C 1
ATOM 1055 O O . SER A 1 133 ? -12.554 -0.524 31.059 1.00 95.69 133 SER A O 1
ATOM 1057 N N . ASP A 1 134 ? -11.070 -2.157 30.628 1.00 96.94 134 ASP A N 1
ATOM 1058 C CA . ASP A 1 134 ? -10.131 -1.874 31.720 1.00 96.94 134 ASP A CA 1
ATOM 1059 C C . ASP A 1 134 ? -8.953 -0.972 31.301 1.00 96.94 134 ASP A C 1
ATOM 1061 O O . ASP A 1 134 ? -7.945 -0.922 32.003 1.00 96.94 134 ASP A O 1
ATOM 1065 N N . LYS A 1 135 ? -9.089 -0.230 30.191 1.00 93.94 135 LYS A N 1
ATOM 1066 C CA . LYS A 1 135 ? -8.156 0.824 29.752 1.00 93.94 135 LYS A CA 1
ATOM 1067 C C . LYS A 1 135 ? -6.755 0.328 29.394 1.00 93.94 135 LYS A C 1
ATOM 1069 O O . LYS A 1 135 ? -5.766 1.030 29.593 1.00 93.94 135 LYS A O 1
ATOM 1074 N N . LYS A 1 136 ? -6.664 -0.881 28.833 1.00 93.31 136 LYS A N 1
ATOM 1075 C CA . LYS A 1 136 ? -5.423 -1.428 28.268 1.00 93.31 136 LYS A CA 1
ATOM 1076 C C . LYS A 1 136 ? -5.471 -1.415 26.750 1.00 93.31 136 LYS A C 1
ATOM 1078 O O . LYS A 1 136 ? -6.531 -1.570 26.152 1.00 93.31 136 LYS A O 1
ATOM 1083 N N . ILE A 1 137 ? -4.299 -1.287 26.139 1.00 93.62 137 ILE A N 1
ATOM 1084 C CA . ILE A 1 137 ? -4.140 -1.368 24.689 1.00 93.62 137 ILE A CA 1
ATOM 1085 C C . ILE A 1 137 ? -3.668 -2.766 24.301 1.00 93.62 137 ILE A C 1
ATOM 1087 O O . ILE A 1 137 ? -2.697 -3.283 24.856 1.00 93.62 137 ILE A O 1
ATOM 1091 N N . VAL A 1 138 ? -4.354 -3.378 23.337 1.00 90.94 138 VAL A N 1
ATOM 1092 C CA . VAL A 1 138 ? -3.989 -4.698 22.814 1.00 90.94 138 VAL A CA 1
ATOM 1093 C C . VAL A 1 138 ? -2.878 -4.571 21.777 1.00 90.94 138 VAL A C 1
ATOM 1095 O O . VAL A 1 138 ? -3.001 -3.838 20.797 1.00 90.94 138 VAL A O 1
ATOM 1098 N N . VAL A 1 139 ? -1.823 -5.358 21.969 1.00 93.81 139 VAL A N 1
ATOM 1099 C CA . VAL A 1 139 ? -0.724 -5.538 21.017 1.00 93.81 139 VAL A CA 1
ATOM 1100 C C . VAL A 1 139 ? -0.465 -7.026 20.787 1.00 93.81 139 VAL A C 1
ATOM 1102 O O . VAL A 1 139 ? -0.796 -7.865 21.625 1.00 93.81 139 VAL A O 1
ATOM 1105 N N . LEU A 1 140 ? 0.129 -7.358 19.646 1.00 91.75 140 LEU A N 1
ATOM 1106 C CA . LEU A 1 140 ? 0.442 -8.718 19.217 1.00 91.75 140 LEU A CA 1
ATOM 1107 C C . LEU A 1 140 ? 1.948 -8.850 18.996 1.00 91.75 140 LEU A C 1
ATOM 1109 O O . LEU A 1 140 ? 2.563 -7.967 18.401 1.00 91.75 140 LEU A O 1
ATOM 1113 N N . GLN A 1 141 ? 2.542 -9.967 19.417 1.00 94.62 141 GLN A N 1
ATOM 1114 C CA . GLN A 1 141 ? 3.920 -10.298 19.058 1.00 94.62 141 GLN A CA 1
ATOM 1115 C C . GLN A 1 141 ? 3.931 -11.151 17.790 1.00 94.62 141 GLN A C 1
ATOM 1117 O O . GLN A 1 141 ? 3.316 -12.218 17.734 1.00 94.62 141 GLN A O 1
ATOM 1122 N N . ARG A 1 142 ? 4.639 -10.686 16.760 1.00 87.06 142 ARG A N 1
ATOM 1123 C CA . ARG A 1 142 ? 4.797 -11.438 15.514 1.00 87.06 142 ARG A CA 1
ATOM 1124 C C . ARG A 1 142 ? 5.682 -12.660 15.734 1.00 87.06 142 ARG A C 1
ATOM 1126 O O . ARG A 1 142 ? 6.670 -12.606 16.462 1.00 87.06 142 ARG A O 1
ATOM 1133 N N . SER A 1 143 ? 5.359 -13.743 15.033 1.00 88.94 143 SER A N 1
ATOM 1134 C CA . SER A 1 143 ? 6.243 -14.907 14.924 1.00 88.94 143 SER A CA 1
ATOM 1135 C C . SER A 1 143 ? 7.616 -14.499 14.373 1.00 88.94 143 SER A C 1
ATOM 1137 O O . SER A 1 143 ? 7.738 -13.518 13.641 1.00 88.94 143 SER A O 1
ATOM 1139 N N . TYR A 1 144 ? 8.657 -15.264 14.696 1.00 86.00 144 TYR A N 1
ATOM 1140 C CA . TYR A 1 144 ? 9.977 -15.104 14.079 1.00 86.00 144 TYR A CA 1
ATOM 1141 C C . TYR A 1 144 ? 10.063 -15.733 12.678 1.00 86.00 144 TYR A C 1
ATOM 1143 O O . TYR A 1 144 ? 11.011 -15.464 11.949 1.00 86.00 144 TYR A O 1
ATOM 1151 N N . ASN A 1 145 ? 9.070 -16.538 12.282 1.00 82.31 145 ASN A N 1
ATOM 1152 C CA . ASN A 1 145 ? 9.023 -17.240 10.997 1.00 82.31 145 ASN A CA 1
ATOM 1153 C C . ASN A 1 145 ? 8.072 -16.556 9.997 1.00 82.31 145 ASN A C 1
ATOM 1155 O O . ASN A 1 145 ? 7.147 -17.174 9.475 1.00 82.31 145 ASN A O 1
ATOM 1159 N N . VAL A 1 146 ? 8.246 -15.251 9.789 1.00 77.00 146 VAL A N 1
ATOM 1160 C CA . VAL A 1 146 ? 7.470 -14.444 8.829 1.00 77.00 146 VAL A CA 1
ATOM 1161 C C . VAL A 1 146 ? 8.418 -13.627 7.956 1.00 77.00 146 VAL A C 1
ATOM 1163 O O . VAL A 1 146 ? 9.521 -13.294 8.383 1.00 77.00 146 VAL A O 1
ATOM 1166 N N . GLY A 1 147 ? 7.985 -13.279 6.741 1.00 71.31 147 GLY A N 1
ATOM 1167 C CA . GLY A 1 147 ? 8.814 -12.532 5.783 1.00 71.31 147 GLY A CA 1
ATOM 1168 C C . GLY A 1 147 ? 9.080 -11.071 6.164 1.00 71.31 147 GLY A C 1
ATOM 1169 O O . GLY A 1 147 ? 10.026 -10.473 5.661 1.00 71.31 147 GLY A O 1
ATOM 1170 N N . GLU A 1 148 ? 8.275 -10.504 7.066 1.00 73.56 148 GLU A N 1
ATOM 1171 C CA . GLU A 1 148 ? 8.328 -9.091 7.448 1.00 73.56 148 GLU A CA 1
ATOM 1172 C C . GLU A 1 148 ? 8.287 -8.903 8.959 1.00 73.56 148 GLU A C 1
ATOM 1174 O O . GLU A 1 148 ? 7.397 -9.431 9.635 1.00 73.56 148 GLU A O 1
ATOM 1179 N N . PHE A 1 149 ? 9.223 -8.100 9.469 1.00 75.69 149 PHE A N 1
ATOM 1180 C CA . PHE A 1 149 ? 9.304 -7.679 10.871 1.00 75.69 149 PHE A CA 1
ATOM 1181 C C . PHE A 1 149 ? 9.164 -8.847 11.875 1.00 75.69 149 PHE A C 1
ATOM 1183 O O . PHE A 1 149 ? 8.271 -8.829 12.730 1.00 75.69 149 PHE A O 1
ATOM 1190 N N . PRO A 1 150 ? 10.007 -9.896 11.781 1.00 81.38 150 PRO A N 1
ATOM 1191 C CA . PRO A 1 150 ? 9.943 -11.040 12.689 1.00 81.38 150 PRO A CA 1
ATOM 1192 C C . PRO A 1 150 ? 10.161 -10.605 14.146 1.00 81.38 150 PRO A C 1
ATOM 1194 O O . PRO A 1 150 ? 11.019 -9.767 14.427 1.00 81.38 150 PRO A O 1
ATOM 1197 N N . GLY A 1 151 ? 9.363 -11.140 15.074 1.00 87.44 151 GLY A N 1
ATOM 1198 C CA . GLY A 1 151 ? 9.464 -10.847 16.513 1.00 87.44 151 GLY A CA 1
ATOM 1199 C C . GLY A 1 151 ? 8.989 -9.457 16.957 1.00 87.44 151 GLY A C 1
ATOM 1200 O O . GLY A 1 151 ? 9.021 -9.167 18.153 1.00 87.44 151 GLY A O 1
ATOM 1201 N N . HIS A 1 152 ? 8.555 -8.593 16.033 1.00 85.25 152 HIS A N 1
ATOM 1202 C CA . HIS A 1 152 ? 8.120 -7.234 16.361 1.00 85.25 152 HIS A CA 1
ATOM 1203 C C . HIS A 1 152 ? 6.743 -7.226 17.034 1.00 85.25 152 HIS A C 1
ATOM 1205 O O . HIS A 1 152 ? 5.897 -8.083 16.764 1.00 85.25 152 HIS A O 1
ATOM 1211 N N . VAL A 1 153 ? 6.517 -6.227 17.889 1.00 89.81 153 VAL A N 1
ATOM 1212 C CA . VAL A 1 153 ? 5.210 -5.942 18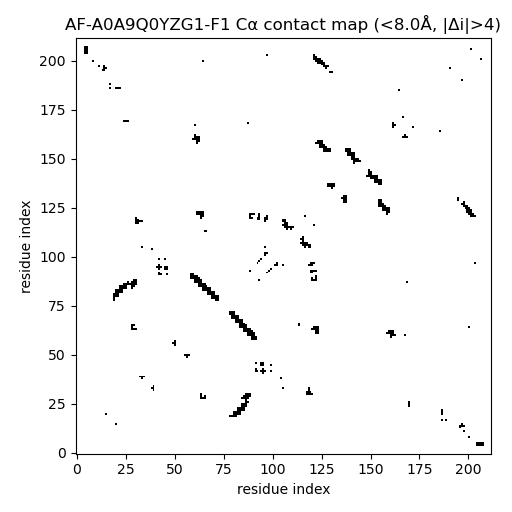.490 1.00 89.81 153 VAL A CA 1
ATOM 1213 C C . VAL A 1 153 ? 4.418 -5.044 17.545 1.00 89.81 153 VAL A C 1
ATOM 1215 O O . VAL A 1 153 ? 4.936 -4.035 17.073 1.00 89.81 153 VAL A O 1
ATOM 1218 N N . VAL A 1 154 ? 3.175 -5.420 17.258 1.00 87.25 154 VAL A N 1
ATOM 1219 C CA . VAL A 1 154 ? 2.291 -4.720 16.317 1.00 87.25 154 VAL A CA 1
ATOM 1220 C C . VAL A 1 154 ? 0.880 -4.577 16.876 1.00 87.25 154 VAL A C 1
ATOM 1222 O O . VAL A 1 154 ? 0.474 -5.319 17.770 1.00 87.25 154 VAL A O 1
ATOM 1225 N N . PHE A 1 155 ? 0.111 -3.650 16.317 1.00 89.56 155 PHE A N 1
ATOM 1226 C CA . PHE A 1 155 ? -1.331 -3.592 16.532 1.00 89.56 155 PHE A CA 1
ATOM 1227 C C . PHE A 1 155 ? -2.068 -4.614 15.650 1.00 89.56 155 PHE A C 1
ATOM 1229 O O . PHE A 1 155 ? -1.536 -5.021 14.611 1.00 89.56 155 PHE A O 1
ATOM 1236 N N . PRO A 1 156 ? -3.288 -5.035 16.030 1.00 89.00 156 PRO A N 1
ATOM 1237 C CA . PRO A 1 156 ? -4.169 -5.782 15.138 1.00 89.00 156 PRO A CA 1
ATOM 1238 C C . PRO A 1 156 ? -4.377 -5.042 13.809 1.00 89.00 156 PRO A C 1
ATOM 1240 O O . PRO A 1 156 ? -4.643 -3.841 13.801 1.00 89.00 156 PRO A O 1
ATOM 1243 N N . GLY A 1 157 ? -4.265 -5.756 12.690 1.00 88.69 157 GLY A N 1
ATOM 1244 C CA . GLY A 1 157 ? -4.331 -5.167 11.354 1.00 88.69 157 GLY A CA 1
ATOM 1245 C C . GLY A 1 157 ? -3.921 -6.144 10.256 1.00 88.69 157 GLY A C 1
ATOM 1246 O O . GLY A 1 157 ? -3.692 -7.329 10.514 1.00 88.69 157 GLY A O 1
ATOM 1247 N N . GLY A 1 158 ? -3.815 -5.644 9.030 1.00 86.38 158 GLY A N 1
ATOM 1248 C CA . GLY A 1 158 ? -3.463 -6.428 7.852 1.00 86.38 158 GLY A CA 1
ATOM 1249 C C . GLY A 1 158 ? -3.447 -5.598 6.571 1.00 86.38 158 GLY A C 1
ATOM 1250 O O . GLY A 1 158 ? -3.432 -4.373 6.602 1.00 86.38 158 GLY A O 1
ATOM 1251 N N . HIS A 1 159 ? -3.444 -6.281 5.428 1.00 85.44 159 HIS A N 1
ATOM 1252 C CA . HIS A 1 159 ? -3.552 -5.647 4.114 1.00 85.44 159 HIS A CA 1
ATOM 1253 C C . HIS A 1 159 ? -4.710 -6.298 3.346 1.00 85.44 159 HIS A C 1
ATOM 1255 O O . HIS A 1 159 ? -4.559 -7.457 2.933 1.00 85.44 159 HIS A O 1
ATOM 1261 N N . PRO A 1 160 ? -5.852 -5.600 3.189 1.00 83.88 160 PRO A N 1
ATOM 1262 C CA . PRO A 1 160 ? -7.040 -6.137 2.531 1.00 83.88 160 PRO A CA 1
ATOM 1263 C C . PRO A 1 160 ? -6.770 -6.603 1.099 1.00 83.88 160 PRO A C 1
ATOM 1265 O O . PRO A 1 160 ? -5.992 -5.985 0.366 1.00 83.88 160 PRO A O 1
ATOM 1268 N N . GLU A 1 161 ? -7.437 -7.681 0.696 1.00 88.81 161 GLU A N 1
ATOM 1269 C CA . GLU A 1 161 ? -7.354 -8.219 -0.662 1.00 88.81 161 GLU A CA 1
ATOM 1270 C C . GLU A 1 161 ? -8.553 -7.745 -1.489 1.00 88.81 161 GLU A C 1
ATOM 1272 O O . GLU A 1 161 ? -9.692 -7.909 -1.047 1.00 88.81 161 GLU A O 1
ATOM 1277 N N . PRO A 1 162 ? -8.336 -7.154 -2.680 1.00 90.19 162 PRO A N 1
ATOM 1278 C CA . PRO A 1 162 ? -9.427 -6.634 -3.503 1.00 90.19 162 PRO A CA 1
ATOM 1279 C C . PRO A 1 162 ? -10.467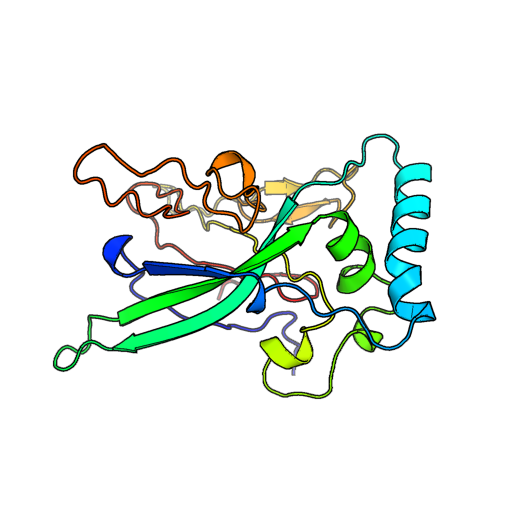 -7.680 -3.915 1.00 90.19 162 PRO A C 1
ATOM 1281 O O . PRO A 1 162 ? -11.627 -7.346 -4.144 1.00 90.19 162 PRO A O 1
ATOM 1284 N N . GLU A 1 163 ? -10.073 -8.950 -3.998 1.00 89.00 163 GLU A N 1
ATOM 1285 C CA . GLU A 1 163 ? -10.945 -10.048 -4.428 1.00 89.00 163 GLU A CA 1
ATOM 1286 C C . GLU A 1 163 ? -12.079 -10.313 -3.426 1.00 89.00 163 GLU A C 1
ATOM 1288 O O . GLU A 1 163 ? -13.214 -10.540 -3.842 1.00 89.00 163 GLU A O 1
ATOM 1293 N N . GLU A 1 164 ? -11.816 -10.137 -2.128 1.00 86.38 164 GLU A N 1
ATOM 1294 C CA . GLU A 1 164 ? -12.788 -10.318 -1.037 1.00 86.38 164 GLU A CA 1
ATOM 1295 C C . GLU A 1 164 ? -13.960 -9.325 -1.091 1.00 86.38 164 GLU A C 1
ATOM 1297 O O . GLU A 1 164 ? -15.005 -9.539 -0.479 1.00 86.38 164 GLU A O 1
ATOM 1302 N N . VAL A 1 165 ? -13.800 -8.227 -1.835 1.00 83.25 165 VAL A N 1
ATOM 1303 C CA . VAL A 1 165 ? -14.816 -7.176 -1.998 1.00 83.25 165 VAL A CA 1
ATOM 1304 C C . VAL A 1 165 ? -15.258 -6.999 -3.453 1.00 83.25 165 VAL A C 1
ATOM 1306 O O . VAL A 1 165 ? -15.890 -6.001 -3.791 1.00 83.25 165 VAL A O 1
ATOM 1309 N N . GLY A 1 166 ? -14.934 -7.955 -4.331 1.00 86.12 166 GLY A N 1
ATOM 1310 C CA . GLY A 1 166 ? -15.322 -7.911 -5.744 1.00 86.12 166 GLY A CA 1
ATOM 1311 C C . GLY A 1 166 ? -14.575 -6.865 -6.583 1.00 86.12 166 GLY A C 1
ATOM 1312 O O . GLY A 1 166 ? -15.020 -6.539 -7.678 1.00 86.12 166 GLY A O 1
ATOM 1313 N N . ALA A 1 167 ? -13.433 -6.362 -6.106 1.00 87.38 167 ALA A N 1
ATOM 1314 C CA . ALA A 1 167 ? -12.585 -5.368 -6.773 1.00 87.38 167 ALA A CA 1
ATOM 1315 C C . ALA A 1 167 ? -11.309 -5.998 -7.373 1.00 87.38 167 ALA A C 1
ATOM 1317 O O . ALA A 1 167 ? -10.245 -5.385 -7.417 1.00 87.38 167 ALA A O 1
ATOM 1318 N N . ALA A 1 168 ? -11.398 -7.252 -7.831 1.00 85.44 168 ALA A N 1
ATOM 1319 C CA . ALA A 1 168 ? -10.260 -8.031 -8.333 1.00 85.44 168 ALA A CA 1
ATOM 1320 C C . ALA A 1 168 ? -9.549 -7.409 -9.555 1.00 85.44 168 ALA A C 1
ATOM 1322 O O . ALA A 1 168 ? -8.426 -7.807 -9.883 1.00 85.44 168 ALA A O 1
ATOM 1323 N N . SER A 1 169 ? -10.211 -6.483 -10.251 1.00 87.62 169 SER A N 1
ATOM 1324 C CA . SER A 1 169 ? -9.681 -5.699 -11.366 1.00 87.62 169 SER A CA 1
ATOM 1325 C C . SER A 1 169 ? -10.432 -4.369 -11.474 1.00 87.62 169 SER A C 1
ATOM 1327 O O . SER A 1 169 ? -11.536 -4.246 -10.944 1.00 87.62 169 SER A O 1
ATOM 1329 N N . HIS A 1 170 ? -9.883 -3.417 -12.229 1.00 84.06 170 HIS A N 1
ATOM 1330 C CA . HIS A 1 170 ? -10.553 -2.149 -12.555 1.00 84.06 170 HIS A CA 1
ATOM 1331 C C . HIS A 1 170 ? -11.755 -2.301 -13.501 1.00 84.06 170 HIS A C 1
ATOM 1333 O O . HIS A 1 170 ? -12.498 -1.349 -13.724 1.00 84.06 170 HIS A O 1
ATOM 1339 N N . GLN A 1 171 ? -11.972 -3.493 -14.070 1.00 69.44 171 GLN A N 1
ATOM 1340 C CA . GLN A 1 171 ? -13.165 -3.772 -14.861 1.00 69.44 171 GLN A CA 1
ATOM 1341 C C . GLN A 1 171 ? -14.349 -4.006 -13.921 1.00 69.44 171 GLN A C 1
ATOM 1343 O O . GLN A 1 171 ? -14.566 -5.110 -13.421 1.00 69.44 171 GLN A O 1
ATOM 1348 N N . MET A 1 172 ? -15.147 -2.961 -13.712 1.00 52.59 172 MET A N 1
ATOM 1349 C CA . MET A 1 172 ? -16.531 -3.128 -13.284 1.00 52.59 172 MET A CA 1
ATOM 1350 C C . MET A 1 172 ? -17.233 -3.910 -14.400 1.00 52.59 172 MET A C 1
ATOM 1352 O O . MET A 1 172 ? -17.442 -3.374 -15.486 1.00 52.59 172 MET A O 1
ATOM 1356 N N . GLY A 1 173 ? -17.510 -5.199 -14.197 1.00 41.53 173 GLY A N 1
ATOM 1357 C CA . GLY A 1 173 ? -18.153 -6.011 -15.228 1.00 41.53 173 GLY A CA 1
ATOM 1358 C C . GLY A 1 173 ? -19.431 -5.337 -15.740 1.00 41.53 173 GLY A C 1
ATOM 1359 O O . GLY A 1 173 ? -20.230 -4.842 -14.944 1.00 41.53 173 GLY A O 1
ATOM 1360 N N . GLU A 1 174 ? -19.651 -5.365 -17.057 1.00 37.84 174 GLU A N 1
ATOM 1361 C CA . GLU A 1 174 ? -20.890 -4.972 -17.755 1.00 37.84 174 GLU A CA 1
ATOM 1362 C C . GLU A 1 174 ? -22.104 -5.858 -17.372 1.00 37.84 174 GLU A C 1
ATOM 1364 O O . GLU A 1 174 ? -22.907 -6.257 -18.212 1.00 37.84 174 GLU A O 1
ATOM 1369 N N . ARG A 1 175 ? -22.258 -6.223 -16.096 1.00 35.53 175 ARG A N 1
ATOM 1370 C CA . ARG A 1 175 ? -23.315 -7.110 -15.591 1.00 35.53 175 ARG A CA 1
ATOM 1371 C C . ARG A 1 175 ? -24.284 -6.459 -14.606 1.00 35.53 175 ARG A C 1
ATOM 1373 O O . ARG A 1 175 ? -25.082 -7.165 -14.004 1.00 35.53 175 ARG A O 1
ATOM 1380 N N . LEU A 1 176 ? -24.277 -5.130 -14.491 1.00 40.19 176 LEU A N 1
ATOM 1381 C CA . LEU A 1 176 ? -25.298 -4.372 -13.753 1.00 40.19 176 LEU A CA 1
ATOM 1382 C C . LEU A 1 176 ? -26.234 -3.571 -14.672 1.00 40.19 176 LEU A C 1
ATOM 1384 O O . LEU A 1 176 ? -26.740 -2.521 -14.287 1.00 40.19 176 LEU A O 1
ATOM 1388 N N . THR A 1 177 ? -26.508 -4.057 -15.885 1.00 36.22 177 THR A N 1
ATOM 1389 C CA . THR A 1 177 ? -27.706 -3.624 -16.612 1.00 36.22 177 THR A CA 1
ATOM 1390 C C . THR A 1 177 ? -28.848 -4.576 -16.255 1.00 36.22 177 THR A C 1
ATOM 1392 O O . THR A 1 177 ? -28.801 -5.768 -16.543 1.00 36.22 177 THR A O 1
ATOM 1395 N N . ASN A 1 178 ? -29.873 -4.020 -15.604 1.00 32.91 178 ASN A N 1
ATOM 1396 C CA . ASN A 1 178 ? -31.147 -4.640 -15.211 1.00 32.91 178 ASN A CA 1
ATOM 1397 C C . ASN A 1 178 ? -31.190 -5.337 -13.840 1.00 32.91 178 ASN A C 1
ATOM 1399 O O . ASN A 1 178 ? -31.462 -6.528 -13.733 1.00 32.91 178 ASN A O 1
ATOM 1403 N N . SER A 1 179 ? -31.037 -4.568 -12.764 1.00 30.59 179 SER A N 1
ATOM 1404 C CA . SER A 1 179 ? -31.998 -4.609 -11.649 1.00 30.59 179 SER A CA 1
ATOM 1405 C C . SER A 1 179 ? -31.811 -3.385 -10.754 1.00 30.59 179 SER A C 1
ATOM 1407 O O . SER A 1 179 ? -30.753 -2.764 -10.713 1.00 30.59 179 SER A O 1
ATOM 1409 N N . GLU A 1 180 ? -32.911 -2.966 -10.155 1.00 31.48 180 GLU A N 1
ATOM 1410 C CA . GLU A 1 180 ? -33.158 -1.645 -9.600 1.00 31.48 180 GLU A CA 1
ATOM 1411 C C . GLU A 1 180 ? -32.286 -1.316 -8.376 1.00 31.48 180 GLU A C 1
ATOM 1413 O O . GLU A 1 180 ? -31.965 -2.188 -7.575 1.00 31.48 180 GLU A O 1
ATOM 1418 N N . HIS A 1 181 ? -31.946 -0.027 -8.239 1.00 36.03 181 HIS A N 1
ATOM 1419 C CA . HIS A 1 181 ? -31.558 0.658 -6.999 1.00 36.03 181 HIS A CA 1
ATOM 1420 C C . HIS A 1 181 ? -30.830 -0.192 -5.945 1.00 36.03 181 HIS A C 1
ATOM 1422 O O . HIS A 1 181 ? -31.428 -0.605 -4.959 1.00 36.03 181 HIS A O 1
ATOM 1428 N N . ASN A 1 182 ? -29.509 -0.324 -6.070 1.00 24.59 182 ASN A N 1
ATOM 1429 C CA . ASN A 1 182 ? -28.653 -0.558 -4.910 1.00 24.59 182 ASN A CA 1
ATOM 1430 C C . ASN A 1 182 ? -27.315 0.164 -5.083 1.00 24.59 182 ASN A C 1
ATOM 1432 O O . ASN A 1 182 ? -26.411 -0.294 -5.775 1.00 24.59 182 ASN A O 1
ATOM 1436 N N . ASN A 1 183 ? -27.194 1.309 -4.407 1.00 29.42 183 ASN A N 1
ATOM 1437 C CA . ASN A 1 183 ? -25.922 1.939 -4.063 1.00 29.42 183 ASN A CA 1
ATOM 1438 C C . ASN A 1 183 ? -25.150 1.013 -3.105 1.00 29.42 183 ASN A C 1
ATOM 1440 O O . ASN A 1 183 ? -25.056 1.286 -1.909 1.00 29.42 183 ASN A O 1
ATOM 1444 N N . SER A 1 184 ? -24.585 -0.087 -3.597 1.00 26.89 184 SER A N 1
ATOM 1445 C CA . SER A 1 184 ? -23.579 -0.830 -2.842 1.00 26.89 184 SER A CA 1
ATOM 1446 C C . SER A 1 184 ? -22.234 -0.133 -3.024 1.00 26.89 184 SER A C 1
ATOM 1448 O O . SER A 1 184 ? -21.400 -0.522 -3.838 1.00 26.89 184 SER A O 1
ATOM 1450 N N . LYS A 1 185 ? -22.052 0.950 -2.263 1.00 31.80 185 LYS A N 1
ATOM 1451 C CA . LYS A 1 185 ? -20.740 1.518 -1.956 1.00 31.80 185 LYS A CA 1
ATOM 1452 C C . LYS A 1 185 ? -19.918 0.408 -1.293 1.00 31.80 185 LYS A C 1
ATOM 1454 O O . LYS A 1 185 ? -20.236 0.008 -0.176 1.00 31.80 185 LYS A O 1
ATOM 1459 N N . GLY A 1 186 ? -18.898 -0.103 -1.977 1.00 25.42 186 GLY A N 1
ATOM 1460 C CA . GLY A 1 186 ? -17.899 -0.989 -1.383 1.00 25.42 186 GLY A CA 1
ATOM 1461 C C . GLY A 1 186 ? -17.058 -0.201 -0.383 1.00 25.42 186 GLY A C 1
ATOM 1462 O O . GLY A 1 186 ? -16.001 0.316 -0.725 1.00 25.42 186 GLY A O 1
ATOM 1463 N N . ILE A 1 187 ? -17.571 -0.024 0.833 1.00 29.56 187 ILE A N 1
ATOM 1464 C CA . ILE A 1 187 ? -16.840 0.609 1.928 1.00 29.56 187 ILE A CA 1
ATOM 1465 C C . ILE A 1 187 ? -15.994 -0.483 2.581 1.00 29.56 187 ILE A C 1
ATOM 1467 O O . ILE A 1 187 ? -16.522 -1.380 3.238 1.00 29.56 187 ILE A O 1
ATOM 1471 N N . ILE A 1 188 ? -14.673 -0.402 2.418 1.00 27.05 188 ILE A N 1
ATOM 1472 C CA . ILE A 1 188 ? -13.744 -1.158 3.257 1.00 27.05 188 ILE A CA 1
ATOM 1473 C C . ILE A 1 188 ? -13.728 -0.467 4.612 1.00 27.05 188 ILE A C 1
ATOM 1475 O O . ILE A 1 188 ? -13.012 0.505 4.838 1.00 27.05 188 ILE A O 1
ATOM 1479 N N . SER A 1 189 ? -14.554 -0.965 5.517 1.00 29.11 189 SER A N 1
ATOM 1480 C CA . SER A 1 189 ? -14.481 -0.587 6.916 1.00 29.11 189 SER A CA 1
ATOM 1481 C C . SER A 1 189 ? -14.950 -1.746 7.778 1.00 29.11 189 SER A C 1
ATOM 1483 O O . SER A 1 189 ? -16.147 -1.994 7.928 1.00 29.11 189 SER A O 1
ATOM 1485 N N . SER A 1 190 ? -14.003 -2.465 8.366 1.00 24.28 190 SER A N 1
ATOM 1486 C CA . SER A 1 190 ? -14.288 -3.306 9.521 1.00 24.28 190 SER A CA 1
ATOM 1487 C C . SER A 1 190 ? -14.483 -2.381 10.725 1.00 24.28 190 SER A C 1
ATOM 1489 O O . SER A 1 190 ? -13.519 -2.017 11.396 1.00 24.28 190 SER A O 1
ATOM 1491 N N . PHE A 1 191 ? -15.718 -1.941 10.967 1.00 25.34 191 PHE A N 1
ATOM 1492 C CA . PHE A 1 191 ? -16.058 -1.190 12.173 1.00 25.34 191 PHE A CA 1
ATOM 1493 C C . PHE A 1 191 ? -16.383 -2.162 13.310 1.00 25.34 191 PHE A C 1
ATOM 1495 O O . PHE A 1 191 ? -17.303 -2.972 13.200 1.00 25.34 191 PHE A O 1
ATOM 1502 N N . LEU A 1 192 ? -15.657 -2.047 14.423 1.00 22.28 192 LEU A N 1
ATOM 1503 C CA . LEU A 1 192 ? -16.159 -2.485 15.723 1.00 22.28 192 LEU A CA 1
ATOM 1504 C C . LEU A 1 192 ? -16.976 -1.334 16.337 1.00 22.28 192 LEU A C 1
ATOM 1506 O O . LEU A 1 192 ? -16.568 -0.175 16.208 1.00 22.28 192 LEU A O 1
ATOM 1510 N N . PRO A 1 193 ? -18.108 -1.605 17.009 1.00 20.91 193 PRO A N 1
ATOM 1511 C CA . PRO A 1 193 ? -18.894 -0.555 17.647 1.00 20.91 193 PRO A CA 1
ATOM 1512 C C . PRO A 1 193 ? -18.074 0.112 18.763 1.00 20.91 193 PRO A C 1
ATOM 1514 O O . PRO A 1 193 ? -17.725 -0.542 19.742 1.00 20.91 193 PRO A O 1
ATOM 1517 N N . GLY A 1 194 ? -17.776 1.408 18.619 1.00 25.14 194 GLY A N 1
ATOM 1518 C CA . GLY A 1 194 ? -17.189 2.239 19.682 1.00 25.14 194 GLY A CA 1
ATOM 1519 C C . GLY A 1 194 ? -15.685 2.536 19.604 1.00 25.14 194 GLY A C 1
ATOM 1520 O O . GLY A 1 194 ? -15.155 3.101 20.555 1.00 25.14 194 GLY A O 1
ATOM 1521 N N . GLY A 1 195 ? -14.990 2.197 18.513 1.00 24.03 195 GLY A N 1
ATOM 1522 C CA . GLY A 1 195 ? -13.568 2.527 18.329 1.00 24.03 195 GLY A CA 1
ATOM 1523 C C . GLY A 1 195 ? -13.336 3.732 17.410 1.00 24.03 195 GLY A C 1
ATOM 1524 O O . GLY A 1 195 ? -13.946 3.826 16.346 1.00 24.03 195 GLY A O 1
ATOM 1525 N N . ASN A 1 196 ? -12.419 4.628 17.786 1.00 27.95 196 ASN A N 1
ATOM 1526 C CA . ASN A 1 196 ? -11.887 5.649 16.878 1.00 27.95 196 ASN A CA 1
ATOM 1527 C C . ASN A 1 196 ? -11.151 4.954 15.720 1.00 27.95 196 ASN A C 1
ATOM 1529 O O . ASN A 1 196 ? -10.231 4.168 15.943 1.00 27.95 196 ASN A O 1
ATOM 1533 N N . CYS A 1 197 ? -11.574 5.213 14.482 1.00 27.36 197 CYS A N 1
ATOM 1534 C CA . CYS A 1 197 ? -10.985 4.601 13.295 1.00 27.36 197 CYS A CA 1
ATOM 1535 C C . CYS A 1 197 ? -9.775 5.424 12.832 1.00 27.36 197 CYS A C 1
ATOM 1537 O O . CYS A 1 197 ? -9.934 6.577 12.433 1.00 27.36 197 CYS A O 1
ATOM 1539 N N . PHE A 1 198 ? -8.581 4.832 12.862 1.00 30.41 198 PHE A N 1
ATOM 1540 C CA . PHE A 1 198 ? -7.360 5.418 12.304 1.00 30.41 198 PHE A CA 1
ATOM 1541 C C . PHE A 1 198 ? -6.972 4.637 11.046 1.00 30.41 198 PHE A C 1
ATOM 1543 O O . PHE A 1 198 ? -6.778 3.425 11.099 1.00 30.41 198 PHE A O 1
ATOM 1550 N N . VAL A 1 199 ? -6.893 5.317 9.900 1.00 31.44 199 VAL A N 1
ATOM 1551 C CA . VAL A 1 199 ? -6.402 4.722 8.650 1.00 31.44 199 VAL A CA 1
ATOM 1552 C C . VAL A 1 199 ? -4.901 4.974 8.583 1.00 31.44 199 VAL A C 1
ATOM 1554 O O . VAL A 1 199 ? -4.473 6.114 8.431 1.00 31.44 199 VAL A O 1
ATOM 1557 N N . PHE A 1 200 ? -4.101 3.918 8.710 1.00 34.31 200 PHE A N 1
ATOM 1558 C CA . PHE A 1 200 ? -2.656 3.988 8.503 1.00 34.31 200 PHE A CA 1
ATOM 1559 C C . PHE A 1 200 ? -2.341 3.601 7.057 1.00 34.31 200 PHE A C 1
ATOM 1561 O O . PHE A 1 200 ? -2.513 2.445 6.680 1.00 34.31 200 PHE A O 1
ATOM 1568 N N . SER A 1 201 ? -1.863 4.550 6.252 1.00 32.34 201 SER A N 1
ATOM 1569 C CA . SER A 1 201 ? -1.160 4.221 5.009 1.00 32.34 201 SER A CA 1
ATOM 1570 C C . SER A 1 201 ? 0.310 3.993 5.355 1.00 32.34 201 SER A C 1
ATOM 1572 O O . SER A 1 201 ? 0.955 4.877 5.914 1.00 32.34 201 SER A O 1
ATOM 1574 N N . LEU A 1 202 ? 0.829 2.793 5.094 1.00 33.31 202 LEU A N 1
ATOM 1575 C CA . LEU A 1 202 ? 2.243 2.476 5.290 1.00 33.31 202 LEU A CA 1
ATOM 1576 C C . LEU A 1 202 ? 2.999 2.796 3.996 1.00 33.31 202 LEU A C 1
ATOM 1578 O O . LEU A 1 202 ? 3.261 1.912 3.181 1.00 33.31 202 LEU A O 1
ATOM 1582 N N . SER A 1 203 ? 3.360 4.061 3.791 1.00 29.06 203 SER A N 1
ATOM 1583 C CA . SER A 1 203 ? 4.348 4.440 2.779 1.00 29.06 203 SER A CA 1
ATOM 1584 C C . SER A 1 203 ? 5.748 4.392 3.393 1.00 29.06 203 SER A C 1
ATOM 1586 O O . SER A 1 203 ? 6.168 5.330 4.051 1.00 29.06 203 SER A O 1
ATOM 1588 N N . ASN A 1 204 ? 6.446 3.277 3.152 1.00 30.75 204 ASN A N 1
ATOM 1589 C CA . ASN A 1 204 ? 7.870 3.018 3.410 1.00 30.75 204 ASN A CA 1
ATOM 1590 C C . ASN A 1 204 ? 8.418 3.218 4.842 1.00 30.75 204 ASN A C 1
ATOM 1592 O O . ASN A 1 204 ? 8.349 4.277 5.444 1.00 30.75 204 ASN A O 1
ATOM 1596 N N . SER A 1 205 ? 9.125 2.174 5.293 1.00 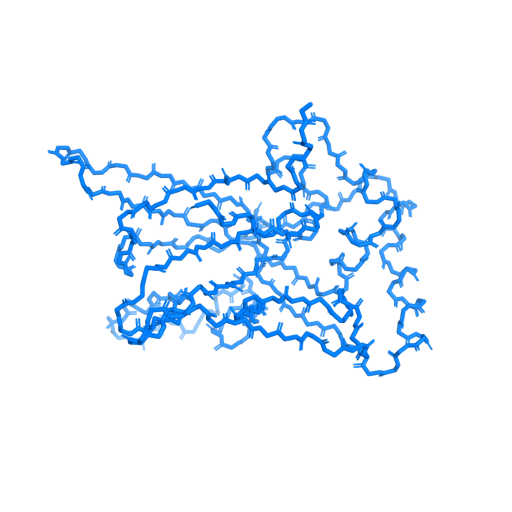30.55 205 SER A N 1
ATOM 1597 C CA . SER A 1 205 ? 10.092 2.172 6.401 1.00 30.55 205 SER A CA 1
ATOM 1598 C C . SER A 1 205 ? 9.523 2.249 7.828 1.00 30.55 205 SER A C 1
ATOM 1600 O O . SER A 1 205 ? 9.210 3.303 8.344 1.00 30.55 205 SER A O 1
ATOM 1602 N N . ARG A 1 206 ? 9.504 1.089 8.509 1.00 34.34 206 ARG A N 1
ATOM 1603 C CA . ARG A 1 206 ? 9.481 0.910 9.982 1.00 34.34 206 ARG A CA 1
ATOM 1604 C C . ARG A 1 206 ? 8.490 1.788 10.773 1.00 34.34 206 ARG A C 1
ATOM 1606 O O . ARG A 1 206 ? 8.872 2.764 11.406 1.00 34.34 206 ARG A O 1
ATOM 1613 N N . ALA A 1 207 ? 7.251 1.320 10.904 1.00 30.22 207 ALA A N 1
ATOM 1614 C CA . ALA A 1 207 ? 6.321 1.886 11.878 1.00 30.22 207 ALA A CA 1
ATOM 1615 C C . ALA A 1 207 ? 6.667 1.444 13.316 1.00 30.22 207 ALA A C 1
ATOM 1617 O O . ALA A 1 207 ? 6.535 0.271 13.667 1.00 30.22 207 ALA A O 1
ATOM 1618 N N . TYR A 1 208 ? 7.049 2.404 14.159 1.00 28.81 208 TYR A N 1
ATOM 1619 C CA . TYR A 1 208 ? 6.888 2.340 15.613 1.00 28.81 208 TYR A CA 1
ATOM 1620 C C . TYR A 1 208 ? 6.076 3.559 16.040 1.00 28.81 208 TYR A C 1
ATOM 1622 O O . TYR A 1 208 ? 6.418 4.683 15.672 1.00 28.81 208 TYR A O 1
ATOM 1630 N N . LEU A 1 209 ? 5.013 3.343 16.816 1.00 30.12 209 LEU A N 1
ATOM 1631 C CA . LEU A 1 209 ? 4.254 4.434 17.416 1.00 30.12 209 LEU A CA 1
ATOM 1632 C C . LEU A 1 209 ? 4.813 4.724 18.811 1.00 30.12 209 LEU A C 1
ATOM 1634 O O . LEU A 1 209 ? 4.878 3.831 19.659 1.00 30.12 209 LEU A O 1
ATOM 1638 N N . ARG A 1 210 ? 5.192 5.981 19.040 1.00 22.28 210 ARG A N 1
ATOM 1639 C CA . ARG A 1 210 ? 5.395 6.539 20.375 1.00 22.28 210 ARG A CA 1
ATOM 1640 C C . ARG A 1 210 ? 4.023 6.930 20.916 1.00 22.28 210 ARG A C 1
ATOM 1642 O O . ARG A 1 210 ? 3.307 7.691 20.274 1.00 22.28 210 ARG A O 1
ATOM 1649 N N . VAL A 1 211 ? 3.659 6.354 22.054 1.00 22.91 211 VAL A N 1
ATOM 1650 C CA . VAL A 1 211 ? 2.506 6.780 22.847 1.00 22.91 211 VAL A CA 1
ATOM 1651 C C . VAL A 1 211 ? 3.053 7.803 23.837 1.00 22.91 211 VAL A C 1
ATOM 1653 O O . VAL A 1 211 ? 3.822 7.414 24.715 1.00 22.91 211 VAL A O 1
ATOM 1656 N N . ASP A 1 212 ? 2.727 9.080 23.648 1.00 23.80 212 ASP A N 1
ATOM 1657 C CA . ASP A 1 212 ? 2.821 10.085 24.715 1.00 23.80 212 ASP A CA 1
ATOM 1658 C C . ASP A 1 212 ? 1.426 10.263 25.338 1.00 23.80 212 ASP A C 1
ATOM 1660 O O . ASP A 1 212 ? 0.434 10.290 24.567 1.00 23.80 212 ASP A O 1
#

Secondary structure (DSSP, 8-state):
----S-------TT---GGGEEEEE-GGGSPPPPS-HHHHHHHHHHHHHHHHH-TT----EEEEEEEEEEEEPTT-TT-EEEEEEEEEEEHHHHHHHTT-TTGGGG--S-SSHHHHTTTS--BPPEE---B-TTS-B--EEPPSSSSSSTT-EE-SEE---GGGGT-SSS---S--SS------------PPTTPPP------SS-------

Radius of gyration: 18.85 Å; Cα contacts (8 Å, |Δi|>4): 318; chains: 1; bounding box: 51×48×50 Å

InterPro domains:
  IPR015797 NUDIX hydrolase-like domain superfamily [SSF55811] (123-164)
  IPR055295 Uridine diphosphate glucose pyrophosphatase NUDT22/Nudix hydrolase 9-like [PTHR31835] (3-185)

Mean predicted aligned error: 10.71 Å

Foldseek 3Di:
DPDDQDDDQDDDPVFDDLVLEAEDEDQVLFADADPPPVLSVQLVVQLVVVCVVPVVDDKAKFKAFLGKDWDDDPDDPPRIHIYTYIYMDMPSQQCSAQVNPVNCVQADPDPPPNNRNRNGGQGFKFFFFDADPVGDTDWDAADQPDPPDHRDIGGDIGTDGCVVQVPNDPDPDPPPDDDDDDPPRSRPDPDDPPGRGDGDRDDHDDDDDDDD

Solvent-accessible surface area (backbone atoms only — not comparable to full-atom values): 13131 Å² total; per-residue (Å²): 130,84,82,69,53,69,79,89,88,74,87,58,94,85,42,76,56,76,88,31,49,47,73,48,75,40,73,90,30,33,59,45,81,51,88,53,60,70,64,48,50,41,22,57,54,50,40,54,58,48,39,74,75,35,80,86,65,76,76,47,57,25,35,7,60,42,51,69,48,82,44,73,50,90,92,52,102,77,49,66,32,41,36,38,30,28,15,60,33,35,48,46,47,30,49,24,24,67,66,27,97,61,31,72,76,46,48,44,100,53,92,52,61,60,64,13,43,31,42,27,29,42,51,35,39,45,46,46,81,47,70,46,99,85,75,43,75,56,72,43,74,39,58,72,90,50,98,67,69,48,57,40,76,40,59,54,64,52,63,60,46,33,59,87,72,76,48,73,53,84,70,75,69,95,75,75,78,88,73,80,91,73,92,75,73,85,72,94,67,93,76,62,95,90,61,76,66,57,82,46,70,61,74,69,66,70,90,76,87,82,87,129

Nearest PDB structures (foldseek):
  5lor-assembly1_A  TM=8.715E-01  e=1.053E-13  Homo sapiens
  5r53-assembly1_A  TM=8.511E-01  e=7.121E-14  Homo sapiens
  5lf9-assembly1_A  TM=8.660E-01  e=1.774E-13  Homo sapiens
  5lou-assembly1_A  TM=8.694E-01  e=2.157E-13  Homo sapiens
  5lor-assembl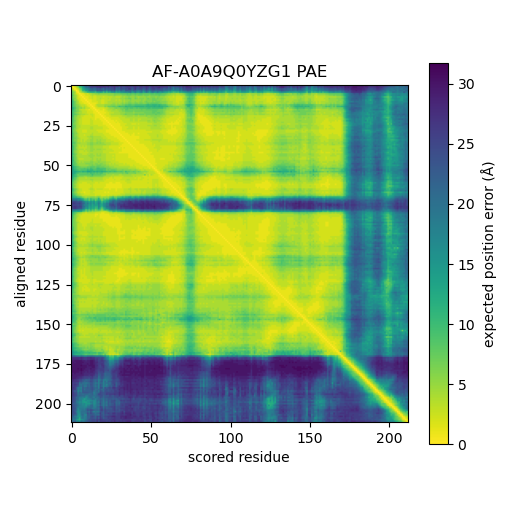y1_B  TM=8.455E-01  e=5.736E-13  Homo sapiens

Sequence (212 aa):
MEETNYELVLSCPTGLSPSQVSVVFDPSYDRIAHPDIELENSISEIWDQRVQKNASMFNGKKFRYGGHTLCKRDGSQQDFHVCLHLGLTDYRTFVGTNLNPLWEKFLVPSEDDLIRCQHTSCPLGNGAILETSDKKIVVLQRSYNVGEFPGHVVFPGGHPEPEEVGAASHQMGERLTNSEHNNSKGIISSFLPGGNCFVFSLSNSRAYLRVD

pLDDT: mean 75.93, std 24.57, range [20.91, 97.88]